Protein AF-A0A3L6T9F2-F1 (afdb_monomer)

Sequence (204 aa):
MATALLMLLLSPALLMLLVPSEAPDAYEQETCQMFVEWKAKYRKTYKYTGEEECWYALFKDARRRVARDNAAGVTSSGLNGLSGHASGEIFVGYGGGPRMEEGSYEEETRRIFVGWKAKYGKTYRDVGEKECRYNLFKANRRVVVELNVAADGETAYGLNQFGDLTNEEVRESCDRRGGEMVGKLSARCQAAVAGDTIHELIRS

pLDDT: mean 71.32, std 17.25, range [39.22, 96.19]

Structure (mmCIF, N/CA/C/O backbone):
data_AF-A0A3L6T9F2-F1
#
_entry.id   AF-A0A3L6T9F2-F1
#
loop_
_atom_site.group_PDB
_atom_site.id
_atom_site.type_symbol
_atom_site.label_atom_id
_atom_site.label_alt_id
_atom_site.label_comp_id
_atom_site.label_asym_id
_atom_site.label_entity_id
_atom_site.label_seq_id
_atom_site.pdbx_PDB_ins_code
_atom_site.Cartn_x
_atom_site.Cartn_y
_atom_site.Cartn_z
_atom_site.occupancy
_atom_site.B_iso_or_equiv
_atom_site.auth_seq_id
_atom_site.auth_comp_id
_atom_site.auth_asym_id
_atom_site.auth_atom_id
_atom_site.pdbx_PDB_model_num
ATOM 1 N N . MET A 1 1 ? 2.941 -38.198 56.734 1.00 39.22 1 MET A N 1
ATOM 2 C CA . MET A 1 1 ? 2.506 -38.449 55.343 1.00 39.22 1 MET A CA 1
ATOM 3 C C . MET A 1 1 ? 1.442 -37.413 55.028 1.00 39.22 1 MET A C 1
ATOM 5 O O . MET A 1 1 ? 0.270 -37.645 55.279 1.00 39.22 1 MET A O 1
ATOM 9 N N . ALA A 1 2 ? 1.875 -36.213 54.651 1.00 40.94 2 ALA A N 1
ATOM 10 C CA . ALA A 1 2 ? 1.010 -35.068 54.410 1.00 40.94 2 ALA A CA 1
ATOM 11 C C . ALA A 1 2 ? 1.263 -34.599 52.984 1.00 40.94 2 ALA A C 1
ATOM 13 O O . ALA A 1 2 ? 2.417 -34.341 52.665 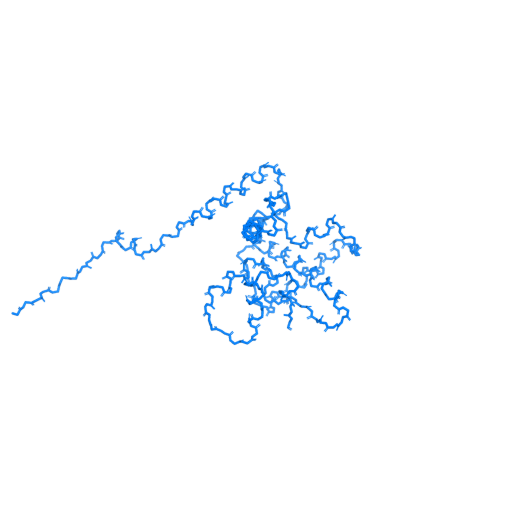1.00 40.94 2 ALA A O 1
ATOM 14 N N . THR A 1 3 ? 0.199 -34.525 52.187 1.00 39.97 3 THR A N 1
ATOM 15 C CA . THR A 1 3 ? -0.075 -33.487 51.178 1.00 39.97 3 THR A CA 1
ATOM 16 C C . THR A 1 3 ? -1.352 -33.885 50.441 1.00 39.97 3 THR A C 1
ATOM 18 O O . THR A 1 3 ? -1.343 -34.590 49.437 1.00 39.97 3 THR A O 1
ATOM 21 N N . ALA A 1 4 ? -2.488 -33.455 50.991 1.00 45.34 4 ALA A N 1
ATOM 22 C CA . ALA A 1 4 ? -3.744 -33.444 50.259 1.00 45.34 4 ALA A CA 1
ATOM 23 C C . ALA A 1 4 ? -3.628 -32.413 49.127 1.00 45.34 4 ALA A C 1
ATOM 25 O O . ALA A 1 4 ? -3.266 -31.259 49.358 1.00 45.34 4 ALA A O 1
ATOM 26 N N . LEU A 1 5 ? -3.894 -32.873 47.907 1.00 50.22 5 LEU A N 1
ATOM 27 C CA . LEU A 1 5 ? -3.925 -32.098 46.672 1.00 50.22 5 LEU A CA 1
ATOM 28 C C . LEU A 1 5 ? -4.948 -30.960 46.778 1.00 50.22 5 LEU A C 1
ATOM 30 O O . LEU A 1 5 ? -6.153 -31.182 46.685 1.00 50.22 5 LEU A O 1
ATOM 34 N N . LEU A 1 6 ? -4.460 -29.733 46.942 1.00 43.94 6 LEU A N 1
ATOM 35 C CA . LEU A 1 6 ? -5.245 -28.516 46.767 1.00 43.94 6 LEU A CA 1
ATOM 36 C C . LEU A 1 6 ? -5.205 -28.150 45.277 1.00 43.94 6 LEU A C 1
ATOM 38 O O . LEU A 1 6 ? -4.288 -27.480 44.808 1.00 43.94 6 LEU A O 1
ATOM 42 N N . MET A 1 7 ? -6.180 -28.644 44.513 1.00 48.97 7 MET A N 1
ATOM 43 C CA . MET A 1 7 ? -6.403 -28.209 43.133 1.00 48.97 7 MET A CA 1
ATOM 44 C C . MET A 1 7 ? -6.971 -26.786 43.175 1.00 48.97 7 MET A C 1
ATOM 46 O O . MET A 1 7 ? -8.160 -26.584 43.418 1.00 48.97 7 MET A O 1
ATOM 50 N N . LEU A 1 8 ? -6.098 -25.794 42.996 1.00 53.22 8 LEU A N 1
ATOM 51 C CA . LEU A 1 8 ? -6.463 -24.386 42.868 1.00 53.22 8 LEU A CA 1
ATOM 52 C C . LEU A 1 8 ? -7.319 -24.199 41.606 1.00 53.22 8 LEU A C 1
ATOM 54 O O . LEU A 1 8 ? -6.802 -24.132 40.493 1.00 53.22 8 LEU A O 1
ATOM 58 N N . LEU A 1 9 ? -8.637 -24.108 41.780 1.00 57.50 9 LEU A N 1
ATOM 59 C CA . LEU A 1 9 ? -9.540 -23.604 40.752 1.00 57.50 9 LEU A CA 1
ATOM 60 C C . LEU A 1 9 ? -9.300 -22.095 40.630 1.00 57.50 9 LEU A C 1
ATOM 62 O O . LEU A 1 9 ? -9.853 -21.303 41.393 1.00 57.50 9 LEU A O 1
ATOM 66 N N . LEU A 1 10 ? -8.430 -21.693 39.700 1.00 58.09 10 LEU A N 1
ATOM 67 C CA . LEU A 1 10 ? -8.321 -20.294 39.287 1.00 58.09 10 LEU A CA 1
ATOM 68 C C . LEU A 1 10 ? -9.716 -19.846 38.833 1.00 58.09 10 LEU A C 1
ATOM 70 O O . LEU A 1 10 ? -10.326 -20.485 37.975 1.00 58.09 10 LEU A O 1
ATOM 74 N N . SER A 1 11 ? -10.258 -18.799 39.461 1.00 66.31 11 SER A N 1
ATOM 75 C CA . SER A 1 11 ? -11.612 -18.338 39.144 1.00 66.31 11 SER A CA 1
ATOM 76 C C . SER A 1 11 ? -11.711 -17.950 37.660 1.00 66.31 11 SER A C 1
ATOM 78 O O . SER A 1 11 ? -10.698 -17.564 37.070 1.00 66.31 11 SER A O 1
ATOM 80 N N . PRO A 1 12 ? -12.908 -17.975 37.045 1.00 59.03 12 PRO A N 1
ATOM 81 C CA . PRO A 1 12 ? -13.089 -17.495 35.677 1.00 59.03 12 PRO A CA 1
ATOM 82 C C . PRO A 1 12 ? -12.542 -16.075 35.487 1.00 59.03 12 PRO A C 1
ATOM 84 O O . PRO A 1 12 ? -11.985 -15.774 34.442 1.00 59.03 12 PRO A O 1
ATOM 87 N N . ALA A 1 13 ? -12.600 -15.227 36.521 1.00 56.94 13 ALA A N 1
ATOM 88 C CA . ALA A 1 13 ? -12.012 -13.890 36.494 1.00 56.94 13 ALA A CA 1
ATOM 89 C C . ALA A 1 13 ? -10.470 -13.906 36.476 1.00 56.94 13 ALA A C 1
ATOM 91 O O . ALA A 1 13 ? -9.872 -13.077 35.801 1.00 56.94 13 ALA A O 1
ATOM 92 N N . LEU A 1 14 ? -9.816 -14.863 37.149 1.00 57.81 14 LEU A N 1
ATOM 93 C CA . LEU A 1 14 ? -8.365 -15.069 37.029 1.00 57.81 14 LEU A CA 1
ATOM 94 C C . LEU A 1 14 ? -7.969 -15.673 35.674 1.00 57.81 14 LEU A C 1
ATOM 96 O O . LEU A 1 14 ? -6.910 -15.343 35.153 1.00 57.81 14 LEU A O 1
ATOM 100 N N . LEU A 1 15 ? -8.827 -16.500 35.075 1.00 57.81 15 LEU A N 1
ATOM 101 C CA . LEU A 1 15 ? -8.670 -16.987 33.700 1.00 57.81 15 LEU A CA 1
ATOM 102 C C . LEU A 1 15 ? -8.789 -15.849 32.674 1.00 57.81 15 LEU A C 1
ATOM 104 O O . LEU A 1 15 ? -8.016 -15.813 31.723 1.00 57.81 15 LEU A O 1
ATOM 108 N N . MET A 1 16 ? -9.671 -14.873 32.910 1.00 56.16 16 MET A N 1
ATOM 109 C CA . MET A 1 16 ? -9.767 -13.651 32.096 1.00 56.16 16 MET A CA 1
ATOM 110 C C . MET A 1 16 ? -8.553 -12.720 32.261 1.00 56.16 16 MET A C 1
ATOM 112 O O . MET A 1 16 ? -8.286 -11.927 31.369 1.00 56.16 16 MET A O 1
ATOM 116 N N . LEU A 1 17 ? -7.798 -12.832 33.363 1.00 54.97 17 LEU A N 1
ATOM 117 C CA . LEU A 1 17 ? -6.516 -12.133 33.560 1.00 54.97 17 LEU A CA 1
ATOM 118 C C . LEU A 1 17 ? -5.320 -12.872 32.926 1.00 54.97 17 LEU A C 1
ATOM 120 O O . LEU A 1 17 ? -4.262 -12.276 32.748 1.00 54.97 17 LEU A O 1
ATOM 124 N N . LEU A 1 18 ? -5.476 -14.160 32.598 1.00 55.25 18 LEU A N 1
ATOM 125 C CA . LEU A 1 18 ? -4.489 -14.979 31.878 1.00 55.25 18 LEU A CA 1
ATOM 126 C C . LEU A 1 18 ? -4.616 -14.859 30.354 1.00 55.25 18 LEU A C 1
ATOM 128 O O . LEU A 1 18 ? -3.713 -15.278 29.632 1.00 55.25 18 LEU A O 1
ATOM 132 N N . VAL A 1 19 ? -5.716 -14.286 29.864 1.00 47.97 19 VAL A N 1
ATOM 133 C CA . VAL A 1 19 ? -5.857 -13.875 28.468 1.00 47.97 19 VAL A CA 1
ATOM 134 C C . VAL A 1 19 ? -5.250 -12.476 28.352 1.00 47.97 19 VAL A C 1
ATOM 136 O O . VAL A 1 19 ? -5.747 -11.561 29.009 1.00 47.97 19 VAL A O 1
ATOM 139 N N . PRO A 1 20 ? -4.186 -12.267 27.552 1.00 47.91 20 PRO A N 1
ATOM 140 C CA . PRO A 1 20 ? -3.740 -10.924 27.218 1.00 47.91 20 PRO A CA 1
ATOM 141 C C . PRO A 1 20 ? -4.931 -10.162 26.642 1.00 47.91 20 PRO A C 1
ATOM 143 O O . PRO A 1 20 ? -5.467 -10.527 25.599 1.00 47.91 20 PRO A O 1
ATOM 146 N N . SER A 1 21 ? -5.393 -9.146 27.368 1.00 45.25 21 SER A N 1
ATOM 147 C CA . SER A 1 21 ? -6.439 -8.256 26.890 1.00 45.25 21 SER A CA 1
ATOM 148 C C . SER A 1 21 ? -5.939 -7.605 25.604 1.00 45.25 21 SER A C 1
ATOM 150 O O . SER A 1 21 ? -5.060 -6.749 25.663 1.00 45.25 21 SER A O 1
ATOM 152 N N . GLU A 1 22 ? -6.526 -7.960 24.461 1.00 51.81 22 GLU A N 1
ATOM 153 C CA . GLU A 1 22 ? -6.458 -7.178 23.219 1.00 51.81 22 GLU A CA 1
ATOM 154 C C . GLU A 1 22 ? -7.242 -5.861 23.391 1.00 51.81 22 GLU A C 1
ATOM 156 O O . GLU A 1 22 ? -8.156 -5.535 22.638 1.00 51.81 22 GLU A O 1
ATOM 161 N N . ALA A 1 23 ? -6.921 -5.087 24.430 1.00 49.59 23 ALA A N 1
ATOM 162 C CA . ALA A 1 23 ? -7.188 -3.663 24.374 1.00 49.59 23 ALA A CA 1
ATOM 163 C C . ALA A 1 23 ? -6.282 -3.121 23.257 1.00 49.59 23 ALA A C 1
ATOM 165 O O . ALA A 1 23 ? -5.114 -3.526 23.221 1.00 49.59 23 ALA A O 1
ATOM 166 N N . PRO A 1 24 ? -6.776 -2.261 22.344 1.00 54.59 24 PRO A N 1
ATOM 167 C CA . PRO A 1 24 ? -5.889 -1.585 21.411 1.00 54.59 24 PRO A CA 1
ATOM 168 C C . PRO A 1 24 ? -4.765 -0.976 22.241 1.00 54.59 24 PRO A C 1
ATOM 170 O O . PRO A 1 24 ? -5.036 -0.287 23.230 1.00 54.59 24 PRO A O 1
ATOM 173 N N . ASP A 1 25 ? -3.519 -1.313 21.908 1.00 73.94 25 ASP A N 1
ATOM 174 C CA . ASP A 1 25 ? -2.384 -0.724 22.600 1.00 73.94 25 ASP A CA 1
ATOM 175 C C . ASP A 1 25 ? -2.528 0.808 22.544 1.00 73.94 25 ASP A C 1
ATOM 177 O O . ASP A 1 25 ? -3.175 1.365 21.651 1.00 73.94 25 ASP A O 1
ATOM 181 N N . ALA A 1 26 ? -2.007 1.520 23.545 1.00 81.88 26 ALA A N 1
ATOM 182 C CA . ALA A 1 26 ? -2.178 2.975 23.630 1.00 81.88 26 ALA A CA 1
ATOM 183 C C . ALA A 1 26 ? -1.798 3.685 22.310 1.00 81.88 26 ALA A C 1
ATOM 185 O O . ALA A 1 26 ? -2.387 4.702 21.945 1.00 81.88 26 ALA A O 1
ATOM 186 N N . TYR A 1 27 ? -0.878 3.088 21.547 1.00 79.62 27 TYR A N 1
ATOM 187 C CA . TYR A 1 27 ? -0.497 3.518 20.212 1.00 79.62 27 TYR A CA 1
ATOM 188 C C . TYR A 1 27 ? -1.653 3.471 19.198 1.00 79.62 27 TYR A C 1
ATOM 190 O O . TYR A 1 27 ? -1.873 4.456 18.488 1.00 79.62 27 TYR A O 1
ATOM 198 N N . GLU A 1 28 ? -2.401 2.373 19.101 1.00 83.56 28 GLU A N 1
ATOM 199 C CA . GLU A 1 28 ? -3.553 2.256 18.202 1.00 83.56 28 GLU A CA 1
ATOM 200 C C . GLU A 1 28 ? -4.656 3.252 18.589 1.00 83.56 28 GLU A C 1
ATOM 202 O O . GLU A 1 28 ? -5.211 3.922 17.716 1.00 83.56 28 GLU A O 1
ATOM 207 N N . GLN A 1 29 ? -4.915 3.440 19.889 1.00 84.62 29 GLN A N 1
ATOM 208 C CA . GLN A 1 29 ? -5.888 4.432 20.362 1.00 84.62 29 GLN A CA 1
ATOM 209 C C . GLN A 1 29 ? -5.489 5.863 19.970 1.00 84.62 29 GLN A C 1
ATOM 211 O O . GLN A 1 29 ? -6.299 6.605 19.407 1.00 84.62 29 GLN A O 1
ATOM 216 N N . GLU A 1 30 ? -4.233 6.244 20.208 1.00 87.69 30 GLU A N 1
ATOM 217 C CA . GLU A 1 30 ? -3.704 7.532 19.759 1.00 87.69 30 GLU A CA 1
ATOM 218 C C . GLU A 1 30 ? -3.773 7.669 18.233 1.00 87.69 30 GLU A C 1
ATOM 220 O O . GLU A 1 30 ? -4.082 8.740 17.713 1.00 87.69 30 GLU A O 1
ATOM 225 N N . THR A 1 31 ? -3.496 6.592 17.491 1.00 88.00 31 THR A N 1
ATOM 226 C CA . THR A 1 31 ? -3.470 6.623 16.021 1.00 88.00 31 THR A CA 1
ATOM 227 C C . THR A 1 31 ? -4.860 6.861 15.454 1.00 88.00 31 THR A C 1
ATOM 229 O O . THR A 1 31 ? -5.014 7.694 14.559 1.00 88.00 31 THR A O 1
ATOM 232 N N . CYS A 1 32 ? -5.875 6.206 16.020 1.00 88.94 32 CYS A N 1
ATOM 233 C CA . CYS A 1 32 ? -7.279 6.464 15.719 1.00 88.94 32 CYS A CA 1
ATOM 234 C C . CYS A 1 32 ? -7.646 7.933 15.958 1.00 88.94 32 CYS A C 1
ATOM 236 O O . CYS A 1 32 ? -8.241 8.565 15.083 1.00 88.94 32 CYS A O 1
ATOM 238 N N . GLN A 1 33 ? -7.263 8.501 17.108 1.00 90.00 33 GLN A N 1
ATOM 239 C CA . GLN A 1 33 ? -7.554 9.902 17.418 1.00 90.00 33 GLN A CA 1
ATOM 240 C C . GLN A 1 33 ? -6.890 10.850 16.410 1.00 90.00 33 GLN A C 1
ATOM 242 O O . GLN A 1 33 ? -7.563 11.693 15.811 1.00 90.00 33 GLN A O 1
ATOM 247 N N . MET A 1 34 ? -5.593 10.669 16.155 1.00 90.38 34 MET A N 1
ATOM 248 C CA . MET A 1 34 ? -4.856 11.475 15.180 1.00 90.38 34 MET A CA 1
ATOM 249 C C . MET A 1 34 ? -5.452 11.356 13.773 1.00 90.38 34 MET A C 1
ATOM 251 O O . MET A 1 34 ? -5.500 12.344 13.041 1.00 90.38 34 MET A O 1
ATOM 255 N N . PHE A 1 35 ? -5.927 10.170 13.382 1.00 89.44 35 PHE A N 1
ATOM 256 C CA . PHE A 1 35 ? -6.565 9.956 12.086 1.00 89.44 35 PHE A CA 1
ATOM 257 C C . PHE A 1 35 ? -7.889 10.717 11.964 1.00 89.44 35 PHE A C 1
ATOM 259 O O . PHE A 1 35 ? -8.149 11.339 10.933 1.00 89.44 35 PHE A O 1
ATOM 266 N N . VAL A 1 36 ? -8.713 10.724 13.016 1.00 89.12 36 VAL A N 1
ATOM 267 C CA . VAL A 1 36 ? -9.964 11.500 13.056 1.00 89.12 36 VAL A CA 1
ATOM 268 C C . VAL A 1 36 ? -9.680 12.996 12.911 1.00 89.12 36 VAL A C 1
ATOM 270 O O . VAL A 1 36 ? -10.276 13.654 12.054 1.00 89.12 36 VAL A O 1
ATOM 273 N N . GLU A 1 37 ? -8.730 13.523 13.685 1.00 88.94 37 GLU A N 1
ATOM 274 C CA . GLU A 1 37 ? -8.317 14.929 13.612 1.00 88.94 37 GLU A CA 1
ATOM 275 C C . GLU A 1 37 ? -7.750 15.285 12.231 1.00 88.94 37 GLU A C 1
ATOM 277 O O . GLU A 1 37 ? -8.095 16.317 11.649 1.00 88.94 37 GLU A O 1
ATOM 282 N N . TRP A 1 38 ? -6.925 14.406 11.660 1.00 90.06 38 TRP A N 1
ATOM 283 C CA . TRP A 1 38 ? -6.362 14.571 10.324 1.00 90.06 38 TRP A CA 1
ATOM 284 C C . TRP A 1 38 ? -7.450 14.617 9.244 1.00 90.06 38 TRP A C 1
ATOM 286 O O . TRP A 1 38 ? -7.454 15.531 8.414 1.00 90.06 38 TRP A O 1
ATOM 296 N N . LYS A 1 39 ? -8.417 13.691 9.272 1.00 89.25 39 LYS A N 1
ATOM 297 C CA . LYS A 1 39 ? -9.545 13.688 8.327 1.00 89.25 39 LYS A CA 1
ATOM 298 C C . LYS A 1 39 ? -10.355 14.977 8.421 1.00 89.25 39 LYS A C 1
ATOM 300 O O . LYS A 1 39 ? -10.689 15.554 7.385 1.00 89.25 39 LYS A O 1
ATOM 305 N N . ALA A 1 40 ? -10.626 15.446 9.642 1.00 87.19 40 ALA A N 1
ATOM 306 C CA . ALA A 1 40 ? -11.342 16.695 9.884 1.00 87.19 40 ALA A CA 1
ATOM 307 C C . ALA A 1 40 ? -10.566 17.905 9.338 1.00 87.19 40 ALA A C 1
ATOM 309 O O . ALA A 1 40 ? -11.129 18.734 8.619 1.00 87.19 40 ALA A O 1
ATOM 310 N N . LYS A 1 41 ? -9.255 17.968 9.602 1.00 87.62 41 LYS A N 1
ATOM 311 C CA . LYS A 1 41 ? -8.365 19.039 9.134 1.00 87.62 41 LYS A CA 1
ATOM 312 C C . LYS A 1 41 ? -8.324 19.146 7.609 1.00 87.62 41 LYS A C 1
ATOM 314 O O . LYS A 1 41 ? -8.352 20.254 7.079 1.00 87.62 41 LYS A O 1
ATOM 319 N N . TYR A 1 42 ? -8.265 18.015 6.906 1.00 81.81 42 TYR A N 1
ATOM 320 C CA . TYR A 1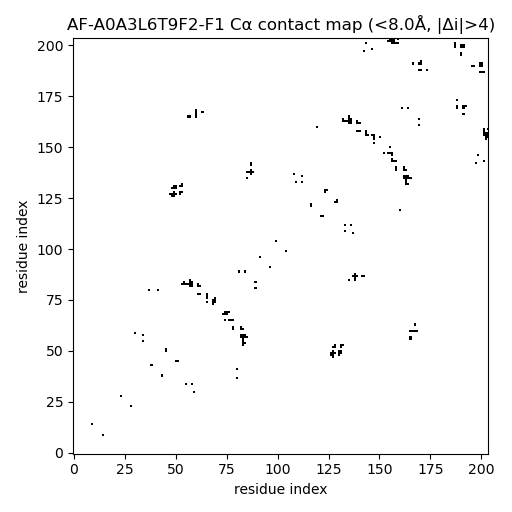 42 ? -8.126 17.985 5.445 1.00 81.81 42 TYR A CA 1
ATOM 321 C C . TYR A 1 42 ? -9.439 17.745 4.687 1.00 81.81 42 TYR A C 1
ATOM 323 O O . TYR A 1 42 ? -9.401 17.608 3.465 1.00 81.81 42 TYR A O 1
ATOM 331 N N . ARG A 1 43 ? -10.589 17.718 5.382 1.00 82.69 43 ARG A N 1
ATOM 332 C CA . ARG A 1 43 ? -11.940 17.557 4.803 1.00 82.69 43 ARG A CA 1
ATOM 333 C C . ARG A 1 43 ? -12.028 16.410 3.794 1.00 82.69 43 ARG A C 1
ATOM 335 O O . ARG A 1 43 ? -12.531 16.572 2.683 1.00 82.69 43 ARG A O 1
ATOM 342 N N . LYS A 1 44 ? -11.471 15.261 4.161 1.00 78.12 44 LYS A N 1
ATOM 343 C CA . LYS A 1 44 ? -11.385 14.110 3.263 1.00 78.12 44 LYS A CA 1
ATOM 344 C C . LYS A 1 44 ? -12.779 13.528 2.982 1.00 78.12 44 LYS A C 1
ATOM 346 O O . LYS A 1 44 ? -13.603 13.445 3.888 1.00 78.12 44 LYS A O 1
ATOM 351 N N . THR A 1 45 ? -13.034 13.122 1.738 1.00 76.62 45 THR A N 1
ATOM 352 C CA . THR A 1 45 ? -14.314 12.549 1.289 1.00 76.62 45 THR A CA 1
ATOM 353 C C . THR A 1 45 ? -14.107 11.191 0.633 1.00 76.62 45 THR A C 1
ATOM 355 O O . THR A 1 45 ? -13.234 11.042 -0.221 1.00 76.62 45 THR A O 1
ATOM 358 N N . TYR A 1 46 ? -14.917 10.207 1.019 1.00 74.62 46 TYR A N 1
ATOM 359 C CA . TYR A 1 46 ? -14.814 8.851 0.488 1.00 74.62 46 TYR A CA 1
ATOM 360 C C . TYR A 1 46 ? -15.509 8.726 -0.877 1.00 74.62 46 TYR A C 1
ATOM 362 O O . TYR A 1 46 ? -16.594 9.266 -1.094 1.00 74.62 46 TYR A O 1
ATOM 370 N N . LYS A 1 47 ? -14.880 7.991 -1.785 1.00 77.25 47 LYS A N 1
ATOM 371 C CA . LYS A 1 47 ? -15.292 7.646 -3.144 1.00 77.25 47 LYS A CA 1
ATOM 372 C C . LYS A 1 47 ? -15.801 6.210 -3.245 1.00 77.25 47 LYS A C 1
ATOM 374 O O . LYS A 1 47 ? -16.620 5.934 -4.116 1.00 77.25 47 LYS A O 1
ATOM 379 N N . TYR A 1 48 ? -15.324 5.300 -2.393 1.00 75.38 48 TYR A N 1
ATOM 380 C CA . TYR A 1 48 ? -15.713 3.887 -2.428 1.00 75.38 48 TYR A CA 1
ATOM 381 C C . TYR A 1 48 ? -15.737 3.238 -1.035 1.00 75.38 48 TYR A C 1
ATOM 383 O O . TYR A 1 48 ? -15.158 3.735 -0.068 1.00 75.38 48 TYR A O 1
ATOM 391 N N . THR A 1 49 ? -16.438 2.108 -0.927 1.00 74.56 49 THR A N 1
ATOM 392 C CA . THR A 1 49 ? -16.536 1.313 0.306 1.00 74.56 49 THR A CA 1
ATOM 393 C C . THR A 1 49 ? -15.163 0.775 0.707 1.00 74.56 49 THR A C 1
ATOM 395 O O . THR A 1 49 ? -14.488 0.184 -0.123 1.00 74.56 49 THR A O 1
ATOM 398 N N . GLY A 1 50 ? -14.753 0.949 1.966 1.00 72.06 50 GLY A N 1
ATOM 399 C CA . GLY A 1 50 ? -13.444 0.494 2.465 1.00 72.06 50 GLY A CA 1
ATOM 400 C C . GLY A 1 50 ? -12.277 1.455 2.219 1.00 72.06 50 GLY A C 1
ATOM 401 O O . GLY A 1 50 ? -11.168 1.192 2.676 1.00 72.06 50 GLY A O 1
ATOM 402 N N . GLU A 1 51 ? -12.503 2.599 1.564 1.00 79.88 51 GLU A N 1
ATOM 403 C CA . GLU A 1 51 ? -11.455 3.614 1.383 1.00 79.88 51 GLU A CA 1
ATOM 404 C C . GLU A 1 51 ? -10.943 4.168 2.715 1.00 79.88 51 GLU A C 1
ATOM 406 O O . GLU A 1 51 ? -9.753 4.430 2.862 1.00 79.88 51 GLU A O 1
ATOM 411 N N . GLU A 1 52 ? -11.824 4.293 3.709 1.00 84.25 52 GLU A N 1
ATOM 412 C CA . GLU A 1 52 ? -11.437 4.717 5.052 1.00 84.25 52 GLU A CA 1
ATOM 413 C C . GLU A 1 52 ? -10.442 3.751 5.699 1.00 84.25 52 GLU A C 1
ATOM 415 O O . GLU A 1 52 ? -9.428 4.198 6.232 1.00 84.25 52 GLU A O 1
ATOM 420 N N . GLU A 1 53 ? -10.699 2.442 5.613 1.00 82.31 53 GLU A N 1
ATOM 421 C CA . GLU A 1 53 ? -9.774 1.420 6.116 1.00 82.31 53 GLU A CA 1
ATOM 422 C C . GLU A 1 53 ? -8.419 1.526 5.400 1.00 82.31 53 GLU A C 1
ATOM 424 O O . GLU A 1 53 ? -7.365 1.403 6.027 1.00 82.31 53 GLU A O 1
ATOM 429 N N . CYS A 1 54 ? -8.437 1.847 4.103 1.00 82.81 54 CYS A N 1
ATOM 430 C CA . CYS A 1 54 ? -7.223 2.024 3.317 1.00 82.81 54 CYS A CA 1
ATOM 431 C C . CYS A 1 54 ? -6.411 3.253 3.705 1.00 82.81 54 CYS A C 1
ATOM 433 O O . CYS A 1 54 ? -5.196 3.178 3.901 1.00 82.81 54 CYS A O 1
ATOM 435 N N . TRP A 1 55 ? -7.079 4.396 3.845 1.00 85.19 55 TRP A N 1
ATOM 436 C CA . TRP A 1 55 ? -6.441 5.611 4.325 1.00 85.19 55 TRP A CA 1
ATOM 437 C C . TRP A 1 55 ? -5.919 5.441 5.731 1.00 85.19 55 TRP A C 1
ATOM 439 O O . TRP A 1 55 ? -4.862 5.979 6.031 1.00 85.19 55 TRP A O 1
ATOM 449 N N . TYR A 1 56 ? -6.626 4.693 6.575 1.00 87.38 56 TYR A N 1
ATOM 450 C CA . TYR A 1 56 ? -6.146 4.402 7.907 1.00 87.38 56 TYR A CA 1
ATOM 451 C C . TYR A 1 56 ? -4.849 3.591 7.850 1.00 87.38 56 TYR A C 1
ATOM 453 O O . TYR A 1 56 ? -3.857 4.015 8.434 1.00 87.38 56 TYR A O 1
ATOM 461 N N . ALA A 1 57 ? -4.791 2.505 7.070 1.00 84.25 57 ALA A N 1
ATOM 462 C CA . ALA A 1 57 ? -3.566 1.720 6.888 1.00 84.25 57 ALA A CA 1
ATOM 463 C C . ALA A 1 57 ? -2.384 2.564 6.363 1.00 84.25 57 ALA A C 1
ATOM 465 O O . ALA A 1 57 ? -1.274 2.485 6.894 1.00 84.25 57 ALA A O 1
ATOM 466 N N . LEU A 1 58 ? -2.628 3.424 5.371 1.00 85.44 58 LEU A N 1
ATOM 467 C CA . LEU A 1 58 ? -1.626 4.348 4.826 1.00 85.44 58 LEU A CA 1
ATOM 468 C C . LEU A 1 58 ? -1.205 5.425 5.835 1.00 85.44 58 LEU A C 1
ATOM 470 O O . LEU A 1 58 ? -0.022 5.738 5.952 1.00 85.44 58 LEU A O 1
ATOM 474 N N . PHE A 1 59 ? -2.150 5.943 6.615 1.00 87.12 59 PHE A N 1
ATOM 475 C CA . PHE A 1 59 ? -1.894 6.905 7.680 1.00 87.12 59 PHE A CA 1
ATOM 476 C C . PHE A 1 59 ? -1.034 6.298 8.789 1.00 87.12 59 PHE A C 1
ATOM 478 O O . PHE A 1 59 ? -0.107 6.952 9.271 1.00 87.12 59 PHE A O 1
ATOM 485 N N . LYS A 1 60 ? -1.286 5.035 9.154 1.00 86.69 60 LYS A N 1
ATOM 486 C CA . LYS A 1 60 ? -0.441 4.284 10.091 1.00 86.69 60 LYS A CA 1
ATOM 487 C C . LYS A 1 60 ? 0.979 4.109 9.548 1.00 86.69 60 LYS A C 1
ATOM 489 O O . LYS A 1 60 ? 1.929 4.392 10.278 1.00 86.69 60 LYS A O 1
ATOM 494 N N . ASP A 1 61 ? 1.131 3.732 8.273 1.00 84.75 61 ASP A N 1
ATOM 49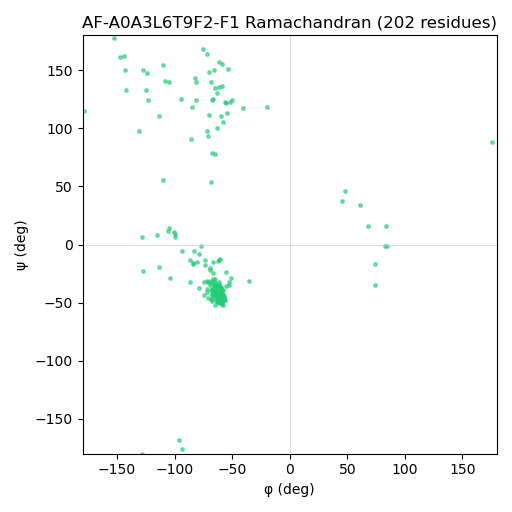5 C CA . ASP A 1 61 ? 2.444 3.648 7.602 1.00 84.75 61 ASP A CA 1
ATOM 496 C C . ASP A 1 61 ? 3.181 4.995 7.657 1.00 84.75 61 ASP A C 1
ATOM 498 O O . ASP A 1 61 ? 4.332 5.069 8.090 1.00 84.75 61 ASP A O 1
ATOM 502 N N . ALA A 1 62 ? 2.487 6.087 7.319 1.00 85.06 62 ALA A N 1
ATOM 503 C CA . ALA A 1 62 ? 3.041 7.434 7.355 1.00 85.06 62 ALA A CA 1
ATOM 504 C C . ALA A 1 62 ? 3.448 7.867 8.774 1.00 85.06 62 ALA A C 1
ATOM 506 O O . ALA A 1 62 ? 4.529 8.431 8.947 1.00 85.06 62 ALA A O 1
ATOM 507 N N . ARG A 1 63 ? 2.630 7.583 9.800 1.00 87.50 63 ARG A N 1
ATOM 508 C CA . ARG A 1 63 ? 2.942 7.906 11.205 1.00 87.50 63 ARG A CA 1
ATOM 509 C C . ARG A 1 63 ? 4.218 7.206 11.658 1.00 87.50 63 ARG A C 1
ATOM 511 O O . ARG A 1 63 ? 5.073 7.851 12.264 1.00 87.50 63 ARG A O 1
ATOM 518 N N . ARG A 1 64 ? 4.368 5.914 11.356 1.00 84.50 64 ARG A N 1
ATOM 519 C CA . ARG A 1 64 ? 5.573 5.152 11.720 1.00 84.50 64 ARG A CA 1
ATOM 520 C C . ARG A 1 64 ? 6.801 5.624 10.962 1.00 84.50 64 ARG A C 1
ATOM 522 O O . ARG A 1 64 ? 7.845 5.814 11.580 1.00 84.50 64 ARG A O 1
ATOM 529 N N . ARG A 1 65 ? 6.670 5.876 9.659 1.00 79.44 65 ARG A N 1
ATOM 530 C CA . ARG A 1 65 ? 7.760 6.408 8.834 1.00 79.44 65 ARG A CA 1
ATOM 531 C C . ARG A 1 65 ? 8.268 7.744 9.370 1.00 79.44 65 ARG A C 1
ATOM 533 O O . ARG A 1 65 ? 9.448 7.859 9.662 1.00 79.44 65 ARG A O 1
ATOM 540 N N . VAL A 1 66 ? 7.372 8.705 9.598 1.00 82.69 66 VAL A N 1
ATOM 541 C CA . VAL A 1 66 ? 7.727 10.025 10.145 1.00 82.69 66 VAL A CA 1
ATOM 542 C C . VAL A 1 66 ? 8.373 9.906 11.525 1.00 82.69 66 VAL A C 1
ATOM 544 O O . VAL A 1 66 ? 9.360 10.581 11.796 1.00 82.69 66 VAL A O 1
ATOM 547 N N . ALA A 1 67 ? 7.859 9.035 12.399 1.00 84.56 67 ALA A N 1
ATOM 548 C CA . ALA A 1 67 ? 8.468 8.806 13.708 1.00 84.56 67 ALA A CA 1
ATOM 549 C C . ALA A 1 67 ? 9.911 8.282 13.587 1.00 84.56 67 ALA A C 1
ATOM 551 O O . ALA A 1 67 ? 10.787 8.750 14.314 1.00 84.56 67 ALA A O 1
ATOM 552 N N . ARG A 1 68 ? 10.170 7.363 12.647 1.00 80.06 68 ARG A N 1
ATOM 553 C CA . ARG A 1 68 ? 11.517 6.845 12.366 1.00 80.06 68 ARG A CA 1
ATOM 554 C C . ARG A 1 68 ? 12.428 7.914 11.773 1.00 80.06 68 ARG A C 1
ATOM 556 O O . ARG A 1 68 ? 13.527 8.098 12.282 1.00 80.06 68 ARG A O 1
ATOM 563 N N . ASP A 1 69 ? 11.966 8.642 10.764 1.00 77.81 69 ASP A N 1
ATOM 564 C CA . ASP A 1 69 ? 12.758 9.686 10.108 1.00 77.81 69 ASP A CA 1
ATOM 565 C C . ASP A 1 69 ? 13.118 10.814 11.090 1.00 77.81 69 ASP A C 1
ATOM 567 O O . ASP A 1 69 ? 14.248 11.299 11.084 1.00 77.81 69 ASP A O 1
ATOM 571 N N . ASN A 1 70 ? 12.195 11.183 11.986 1.00 80.12 70 ASN A N 1
ATOM 572 C CA . ASN A 1 70 ? 12.454 12.139 13.065 1.00 80.12 70 ASN A CA 1
ATOM 573 C C . ASN A 1 70 ? 13.469 11.588 14.081 1.00 80.12 70 ASN A C 1
ATOM 575 O O . ASN A 1 70 ? 14.380 12.308 14.484 1.00 80.12 70 ASN A O 1
ATOM 579 N N . ALA A 1 71 ? 13.350 10.316 14.482 1.00 83.44 71 ALA A N 1
ATOM 580 C CA . ALA A 1 71 ? 14.303 9.676 15.393 1.00 83.44 71 ALA A CA 1
ATOM 581 C C . ALA A 1 71 ? 15.710 9.541 14.779 1.00 83.44 71 ALA A C 1
ATOM 583 O O . ALA A 1 71 ? 16.705 9.639 15.493 1.00 83.44 71 ALA A O 1
ATOM 584 N N . ALA A 1 72 ? 15.793 9.354 13.460 1.00 79.56 72 ALA A N 1
ATOM 585 C CA . ALA A 1 72 ? 17.038 9.304 12.701 1.00 79.56 72 ALA A CA 1
ATOM 586 C C . ALA A 1 72 ? 17.588 10.696 12.325 1.00 79.56 72 ALA A C 1
ATOM 588 O O . ALA A 1 72 ? 18.671 10.788 11.752 1.00 79.56 72 ALA A O 1
ATOM 589 N N . GLY A 1 73 ? 16.856 11.779 12.617 1.00 81.19 73 GLY A N 1
ATOM 590 C CA . GLY A 1 73 ? 17.237 13.146 12.246 1.00 81.19 73 GLY A CA 1
ATOM 591 C C . GLY A 1 73 ? 17.194 13.432 10.738 1.00 81.19 73 GLY A C 1
ATOM 592 O O . GLY A 1 73 ? 17.771 14.419 10.290 1.00 81.19 73 GLY A O 1
ATOM 593 N N . VAL A 1 74 ? 16.524 12.582 9.953 1.00 76.00 74 VAL A N 1
ATOM 594 C CA . VAL A 1 74 ? 16.394 12.696 8.488 1.00 76.00 74 VAL A CA 1
ATOM 595 C C . VAL A 1 74 ? 15.412 13.805 8.103 1.00 76.00 74 VAL A C 1
ATOM 597 O O . VAL A 1 74 ? 15.572 14.460 7.075 1.00 76.00 74 VAL A O 1
ATOM 600 N N . THR A 1 75 ? 14.393 14.039 8.929 1.00 69.69 75 THR A N 1
ATOM 601 C CA . THR A 1 75 ? 13.400 15.100 8.732 1.00 69.69 75 THR A CA 1
ATOM 602 C C . THR A 1 75 ? 12.979 15.702 10.069 1.00 69.69 75 THR A C 1
ATOM 604 O O . THR A 1 75 ? 13.197 15.118 11.126 1.00 69.69 75 THR A O 1
ATOM 607 N N . SER A 1 76 ? 12.377 16.887 10.011 1.00 70.56 76 SER A N 1
ATOM 608 C CA . SER A 1 76 ? 11.642 17.515 11.116 1.00 70.56 76 SER A CA 1
ATOM 609 C C . SER A 1 76 ? 10.149 17.674 10.797 1.00 70.56 76 SER A C 1
ATOM 611 O O . SER A 1 76 ? 9.410 18.340 11.524 1.00 70.56 76 SER A O 1
ATOM 613 N N . SER A 1 77 ? 9.695 17.098 9.677 1.00 68.75 77 SER A N 1
ATOM 614 C CA . SER A 1 77 ? 8.334 17.267 9.166 1.00 68.75 77 SER A CA 1
ATOM 615 C C . SER A 1 77 ? 7.336 16.331 9.851 1.00 68.75 77 SER A C 1
ATOM 617 O O . SER A 1 77 ? 7.633 15.175 10.132 1.00 68.75 77 SER A O 1
ATOM 619 N N . GLY A 1 78 ? 6.117 16.826 10.079 1.00 76.94 78 GLY A N 1
ATOM 620 C CA . GLY A 1 78 ? 4.999 16.044 10.614 1.00 76.94 78 GLY A CA 1
ATOM 621 C C . GLY A 1 78 ? 4.086 15.443 9.537 1.00 76.94 78 GLY A C 1
ATOM 622 O O . GLY A 1 78 ? 4.303 15.604 8.336 1.00 76.94 78 GLY A O 1
ATOM 623 N N . LEU A 1 79 ? 3.008 14.786 9.980 1.00 82.56 79 LEU A N 1
ATOM 624 C CA . LEU A 1 79 ? 1.947 14.273 9.105 1.00 82.56 79 LEU A CA 1
ATOM 625 C C . LEU A 1 79 ? 1.295 15.403 8.289 1.00 82.56 79 LEU A C 1
ATOM 627 O O . LEU A 1 79 ? 0.963 16.468 8.817 1.00 82.56 79 LEU A O 1
ATOM 631 N N . ASN A 1 80 ? 1.062 15.160 6.999 1.00 79.81 80 ASN A N 1
ATOM 632 C CA . ASN A 1 80 ? 0.554 16.150 6.048 1.00 79.81 80 ASN A CA 1
ATOM 633 C C . ASN A 1 80 ? -0.675 15.620 5.284 1.00 79.81 80 ASN A C 1
ATOM 635 O O . ASN A 1 80 ? -1.136 14.503 5.512 1.00 79.81 80 ASN A O 1
ATOM 639 N N . GLY A 1 81 ? -1.246 16.417 4.376 1.00 74.38 81 GLY A N 1
ATOM 640 C CA . GLY A 1 81 ? -2.448 16.030 3.620 1.00 74.38 81 GLY A CA 1
ATOM 641 C C . GLY A 1 81 ? -2.274 14.801 2.713 1.00 74.38 81 GLY A C 1
ATOM 642 O O . GLY A 1 81 ? -3.276 14.232 2.267 1.00 74.38 81 GLY A O 1
ATOM 643 N N . LEU A 1 82 ? -1.029 14.379 2.470 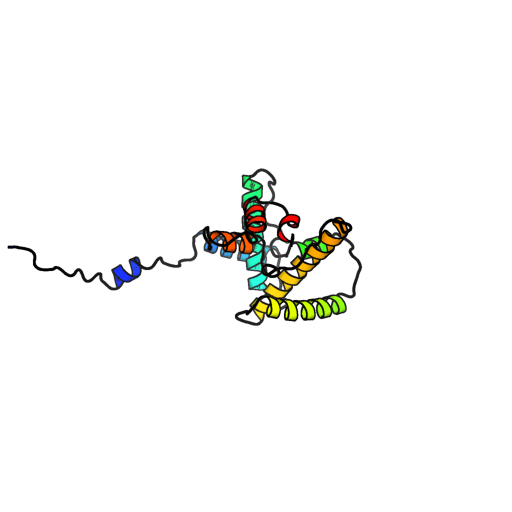1.00 75.44 82 LEU A N 1
ATOM 644 C CA . LEU A 1 82 ? -0.655 13.211 1.674 1.00 75.44 82 LEU A CA 1
ATOM 645 C C . LEU A 1 82 ? -0.462 11.946 2.516 1.00 75.44 82 LEU A C 1
ATOM 647 O O . LEU A 1 82 ? -0.314 10.871 1.951 1.00 75.44 82 LEU A O 1
ATOM 651 N N . SER A 1 83 ? -0.522 12.032 3.849 1.00 79.12 83 SER A N 1
ATOM 652 C CA . SER A 1 83 ? -0.309 10.881 4.738 1.00 79.12 83 SER A CA 1
ATOM 653 C C . SER A 1 83 ? -1.321 9.739 4.560 1.00 79.12 83 SER A C 1
ATOM 655 O O . SER A 1 83 ? -1.070 8.650 5.048 1.00 79.12 83 SER A O 1
ATOM 657 N N . GLY A 1 84 ? -2.437 9.957 3.855 1.00 69.19 84 GLY A N 1
ATOM 658 C CA . GLY A 1 84 ? -3.394 8.906 3.477 1.00 69.19 84 GLY A CA 1
ATOM 659 C C . GLY A 1 84 ? -3.246 8.390 2.041 1.00 69.19 84 GLY A C 1
ATOM 660 O O . GLY A 1 84 ? -4.138 7.693 1.573 1.00 69.19 84 GLY A O 1
ATOM 661 N N . HIS A 1 85 ? -2.184 8.765 1.322 1.00 69.62 85 HIS A N 1
ATOM 662 C CA . HIS A 1 85 ? -1.941 8.354 -0.062 1.00 69.62 85 HIS A CA 1
ATOM 663 C C . HIS A 1 85 ? -0.793 7.349 -0.145 1.00 69.62 85 HIS A C 1
ATOM 665 O O . HIS A 1 85 ? 0.228 7.488 0.531 1.00 69.62 85 HIS A O 1
ATOM 671 N N . ALA A 1 86 ? -0.939 6.347 -1.013 1.00 65.56 86 ALA A N 1
ATOM 672 C CA . ALA A 1 86 ? 0.152 5.429 -1.310 1.00 65.56 86 ALA A CA 1
ATOM 673 C C . ALA A 1 86 ? 1.291 6.181 -2.018 1.00 65.56 86 ALA A C 1
ATOM 675 O O . ALA A 1 86 ? 1.049 7.132 -2.764 1.00 65.56 86 ALA A O 1
ATOM 676 N N . SER A 1 87 ? 2.542 5.748 -1.838 1.00 61.81 87 SER A N 1
ATOM 677 C CA . SER A 1 87 ? 3.705 6.447 -2.415 1.00 61.81 87 SER A CA 1
ATOM 678 C C . SER A 1 87 ? 3.602 6.626 -3.941 1.00 61.81 87 SER A C 1
ATOM 680 O O . SER A 1 87 ? 3.945 7.688 -4.454 1.00 61.81 87 SER A O 1
ATOM 682 N N . GLY A 1 88 ? 3.029 5.647 -4.652 1.00 55.94 88 GLY A N 1
ATOM 683 C CA . GLY A 1 88 ? 2.771 5.732 -6.096 1.00 55.94 88 GLY A CA 1
ATOM 684 C C . GLY A 1 88 ? 1.616 6.662 -6.509 1.00 55.94 88 GLY A C 1
ATOM 685 O O . GLY A 1 88 ? 1.488 6.979 -7.687 1.00 55.94 88 GLY A O 1
ATOM 686 N N . GLU A 1 89 ? 0.765 7.113 -5.584 1.00 59.56 89 GLU A N 1
ATOM 687 C CA . GLU A 1 89 ? -0.242 8.157 -5.848 1.00 59.56 89 GLU A CA 1
ATOM 688 C C . GLU A 1 89 ? 0.332 9.564 -5.658 1.00 59.56 89 GLU A C 1
ATOM 690 O O . GLU A 1 89 ? -0.046 10.488 -6.376 1.00 59.56 89 GLU A O 1
ATOM 695 N N . ILE A 1 90 ? 1.282 9.718 -4.732 1.00 54.88 90 ILE A N 1
ATOM 696 C CA . ILE A 1 90 ? 1.982 10.984 -4.476 1.00 54.88 90 ILE A CA 1
ATOM 697 C C . ILE A 1 90 ? 2.859 11.368 -5.678 1.00 54.88 90 ILE A C 1
ATOM 699 O O . ILE A 1 90 ? 2.877 12.530 -6.081 1.00 54.88 90 ILE A O 1
ATOM 703 N N . PHE A 1 91 ? 3.535 10.389 -6.287 1.00 47.69 91 PHE A N 1
ATOM 704 C CA . PHE A 1 91 ? 4.417 10.606 -7.439 1.00 47.69 91 PHE A CA 1
ATOM 705 C C . PHE A 1 91 ? 3.664 11.091 -8.696 1.00 47.69 91 PHE A C 1
ATOM 707 O O . PHE A 1 91 ? 4.134 11.986 -9.398 1.00 47.69 91 PHE A O 1
ATOM 714 N N . VAL A 1 92 ? 2.438 10.605 -8.924 1.00 50.97 92 VAL A N 1
ATOM 715 C CA . VAL A 1 92 ? 1.590 11.006 -10.069 1.00 50.97 92 VAL A CA 1
ATOM 716 C C . VAL A 1 92 ? 1.137 12.470 -9.996 1.00 50.97 92 VAL A C 1
ATOM 718 O O . VAL A 1 92 ? 0.881 13.084 -11.028 1.00 50.97 92 VAL A O 1
ATOM 721 N N . GLY A 1 93 ? 1.083 13.069 -8.801 1.00 45.66 93 GLY A N 1
ATOM 722 C CA . GLY A 1 93 ? 0.758 14.490 -8.646 1.00 45.66 93 GLY A CA 1
ATOM 723 C C . GLY A 1 93 ? 1.839 15.449 -9.165 1.00 45.66 93 GLY A C 1
ATOM 724 O O . GLY A 1 93 ? 1.525 16.605 -9.442 1.00 45.66 93 GLY A O 1
ATOM 725 N N . TYR A 1 94 ? 3.086 14.983 -9.316 1.00 41.62 94 TYR A N 1
ATOM 726 C CA . TYR A 1 94 ? 4.241 15.833 -9.633 1.00 41.62 94 TYR A CA 1
ATOM 727 C C . TYR A 1 94 ? 5.065 15.377 -10.851 1.00 41.62 94 TYR A C 1
ATOM 729 O O . TYR A 1 94 ? 5.737 16.210 -11.457 1.00 41.62 94 TYR A O 1
ATOM 737 N N . GLY A 1 95 ? 5.021 14.099 -11.243 1.00 40.12 95 GLY A N 1
ATOM 738 C CA . GLY A 1 95 ? 5.830 13.550 -12.336 1.00 40.12 95 GLY A CA 1
ATOM 739 C C . GLY A 1 95 ? 4.9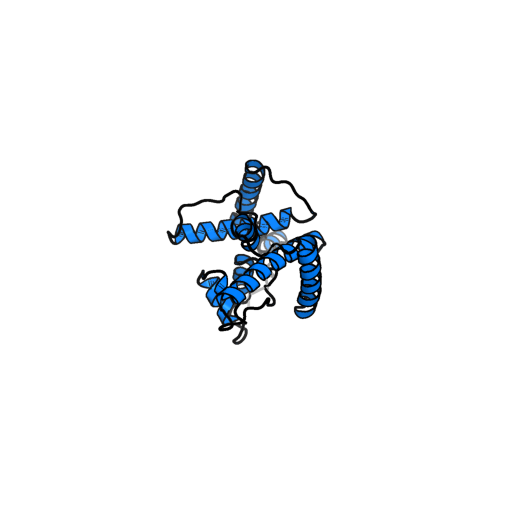87 13.119 -13.531 1.00 40.12 95 GLY A C 1
ATOM 740 O O . GLY A 1 95 ? 4.262 12.130 -13.457 1.00 40.12 95 GLY A O 1
ATOM 741 N N . GLY A 1 96 ? 5.093 13.849 -14.644 1.00 41.62 96 GLY A N 1
ATOM 742 C CA . GLY A 1 96 ? 4.445 13.537 -15.920 1.00 41.62 96 GLY A CA 1
ATOM 743 C C . GLY A 1 96 ? 4.946 12.234 -16.552 1.00 41.62 96 GLY A C 1
ATOM 744 O O . GLY A 1 96 ? 5.734 12.265 -17.491 1.00 41.62 96 GLY A O 1
ATOM 745 N N . GLY A 1 97 ? 4.473 11.093 -16.053 1.00 44.03 97 GLY A N 1
ATOM 746 C CA . GLY A 1 97 ? 4.536 9.817 -16.764 1.00 44.03 97 GLY A CA 1
ATOM 747 C C . GLY A 1 97 ? 3.557 9.787 -17.950 1.00 44.03 97 GLY A C 1
ATOM 748 O O . GLY A 1 97 ? 2.651 10.627 -18.018 1.00 44.03 97 GLY A O 1
ATOM 749 N N . PRO A 1 98 ? 3.707 8.842 -18.901 1.00 46.00 98 PRO A N 1
ATOM 750 C CA . PRO A 1 98 ? 2.853 8.771 -20.081 1.00 46.00 98 PRO A CA 1
ATOM 751 C C . PRO A 1 98 ? 1.389 8.676 -19.650 1.00 46.00 98 PRO A C 1
ATOM 753 O O . PRO A 1 98 ? 1.017 7.765 -18.909 1.00 46.00 98 PRO A O 1
ATOM 756 N N . ARG A 1 99 ? 0.559 9.618 -20.114 1.00 51.34 99 ARG A N 1
ATOM 757 C CA . ARG A 1 99 ? -0.899 9.570 -19.956 1.00 51.34 99 ARG A CA 1
ATOM 758 C C . ARG A 1 99 ? -1.448 8.406 -20.782 1.00 51.34 99 ARG A C 1
ATOM 760 O O . ARG A 1 99 ? -1.957 8.601 -21.880 1.00 51.34 99 ARG A O 1
ATOM 767 N N . MET A 1 100 ? -1.328 7.190 -20.262 1.00 53.41 100 MET A N 1
ATOM 768 C CA . MET A 1 100 ? -2.287 6.141 -20.589 1.00 53.41 100 MET A CA 1
ATOM 769 C C . MET A 1 100 ? -3.651 6.640 -20.106 1.00 53.41 100 MET A C 1
ATOM 771 O O . MET A 1 100 ? -3.733 7.219 -19.021 1.00 53.41 100 MET A O 1
ATOM 775 N N . GLU A 1 101 ? -4.707 6.487 -20.908 1.00 60.84 101 GLU A N 1
ATOM 776 C CA . GLU A 1 101 ? -6.060 6.798 -20.437 1.00 60.84 101 GLU A CA 1
ATOM 777 C C . GLU A 1 101 ? -6.301 6.052 -19.121 1.00 60.84 101 GLU A C 1
ATOM 779 O O . GLU A 1 101 ? -6.168 4.828 -19.071 1.00 60.84 101 GLU A O 1
ATOM 784 N N . GLU A 1 102 ? -6.632 6.790 -18.054 1.00 66.94 102 GLU A N 1
ATOM 785 C CA . GLU A 1 102 ? -6.763 6.239 -16.696 1.00 66.94 102 GLU A CA 1
ATOM 786 C C . GLU A 1 102 ? -7.716 5.030 -16.677 1.00 66.94 102 GLU A C 1
ATOM 788 O O . GLU A 1 102 ? -7.447 4.049 -15.990 1.00 66.94 102 GLU A O 1
ATOM 793 N N . GLY A 1 103 ? -8.762 5.045 -17.517 1.00 68.44 103 GLY A N 1
ATOM 794 C CA . GLY A 1 103 ? -9.688 3.921 -17.686 1.00 68.44 103 GLY A CA 1
ATOM 795 C C . GLY A 1 103 ? -9.048 2.661 -18.287 1.00 68.44 103 GLY A C 1
ATOM 796 O O . GLY A 1 103 ? -9.270 1.564 -17.778 1.00 68.44 103 GLY A O 1
ATOM 797 N N . SER A 1 104 ? -8.203 2.800 -19.314 1.00 77.06 104 SER A N 1
ATOM 798 C CA . SER A 1 104 ? -7.488 1.665 -19.920 1.00 77.06 104 SER A CA 1
ATOM 799 C C . SER A 1 104 ? -6.449 1.080 -18.961 1.00 77.06 104 SER A C 1
ATOM 801 O O . SER A 1 104 ? -6.295 -0.140 -18.886 1.00 77.06 104 SER A O 1
ATOM 803 N N . TYR A 1 105 ? -5.742 1.935 -18.216 1.00 79.31 105 TYR A N 1
ATOM 804 C CA . TYR A 1 105 ? -4.768 1.496 -17.216 1.00 79.31 105 TYR A CA 1
ATOM 805 C C . TYR A 1 105 ? -5.449 0.776 -16.050 1.00 79.31 105 TYR A C 1
ATOM 807 O O . TYR A 1 105 ? -4.964 -0.254 -15.572 1.00 79.31 105 TYR A O 1
ATOM 815 N N . GLU A 1 106 ? -6.588 1.292 -15.587 1.00 83.00 106 GLU A N 1
ATOM 816 C CA . GLU A 1 106 ? -7.355 0.662 -14.521 1.00 83.00 106 GLU A CA 1
ATOM 817 C C . GLU A 1 106 ? -7.876 -0.718 -14.941 1.00 83.00 106 GLU A C 1
ATOM 819 O O . GLU A 1 106 ? -7.734 -1.682 -14.188 1.00 83.00 106 GLU A O 1
ATOM 824 N N . GLU A 1 107 ? -8.410 -0.861 -16.155 1.00 87.62 107 GLU A N 1
ATOM 825 C CA . GLU A 1 107 ? -8.886 -2.158 -16.639 1.00 87.62 107 GLU A CA 1
ATOM 826 C C . GLU A 1 107 ? -7.748 -3.187 -16.754 1.00 87.62 107 GLU A C 1
ATOM 828 O O . GLU A 1 107 ? -7.880 -4.325 -16.284 1.00 87.62 107 GLU A O 1
ATOM 833 N N . GLU A 1 108 ? -6.603 -2.788 -17.315 1.00 89.94 108 GLU A N 1
ATOM 834 C CA . GLU A 1 108 ? -5.412 -3.637 -17.406 1.00 89.94 108 GLU A CA 1
ATOM 835 C C . GLU A 1 108 ? -4.949 -4.086 -16.014 1.00 89.94 108 GLU A C 1
ATOM 837 O O . GLU A 1 108 ? -4.762 -5.279 -15.749 1.00 89.94 108 GLU A O 1
ATOM 842 N N . THR A 1 109 ? -4.794 -3.138 -15.090 1.00 90.31 109 THR A N 1
ATOM 843 C CA . THR A 1 109 ? -4.274 -3.429 -13.753 1.00 90.31 109 THR A CA 1
ATOM 844 C C . THR A 1 109 ? -5.242 -4.259 -12.914 1.00 90.31 109 THR A C 1
ATOM 846 O O . THR A 1 109 ? -4.777 -5.123 -12.165 1.00 90.31 109 THR A O 1
ATOM 849 N N . ARG A 1 110 ? -6.565 -4.129 -13.098 1.00 93.81 110 ARG A N 1
ATOM 850 C CA . ARG A 1 110 ? -7.551 -5.043 -12.489 1.00 93.81 110 ARG A CA 1
ATOM 851 C C . ARG A 1 110 ? -7.406 -6.475 -13.002 1.00 93.81 110 ARG A C 1
ATOM 853 O O . ARG A 1 110 ? -7.466 -7.407 -12.196 1.00 93.81 110 ARG A O 1
ATOM 860 N N . ARG A 1 111 ? -7.170 -6.679 -14.304 1.00 94.75 111 ARG A N 1
ATOM 861 C CA . ARG A 1 111 ? -6.933 -8.024 -14.871 1.00 94.75 111 ARG A CA 1
ATOM 862 C C . ARG A 1 111 ? -5.664 -8.652 -14.295 1.00 94.75 111 ARG A C 1
ATOM 864 O O . ARG A 1 111 ? -5.695 -9.797 -13.842 1.00 94.75 111 ARG A O 1
ATOM 871 N N . ILE A 1 112 ? -4.574 -7.885 -14.237 1.00 93.44 112 ILE A N 1
ATOM 872 C CA . ILE A 1 112 ? -3.310 -8.340 -13.639 1.00 93.44 112 ILE A CA 1
ATOM 873 C C . ILE A 1 112 ? -3.511 -8.674 -12.157 1.00 93.44 112 ILE A C 1
ATOM 875 O O . ILE A 1 112 ? -3.032 -9.710 -11.698 1.00 93.44 112 ILE A O 1
ATOM 879 N N . PHE A 1 113 ? -4.250 -7.845 -11.415 1.00 95.06 113 PHE A N 1
ATOM 880 C CA . PHE A 1 113 ? -4.530 -8.078 -10.001 1.00 95.06 113 PHE A CA 1
ATOM 881 C C . PHE A 1 113 ? -5.247 -9.411 -9.772 1.00 95.06 113 PHE A C 1
ATOM 883 O O . PHE A 1 113 ? -4.861 -10.168 -8.886 1.00 95.06 113 PHE A O 1
ATOM 890 N N . VAL A 1 114 ? -6.239 -9.760 -10.597 1.00 96.19 114 VAL A N 1
ATOM 891 C CA . VAL A 1 114 ? -6.918 -11.066 -10.510 1.00 96.19 114 VAL A CA 1
ATOM 892 C C . VAL A 1 114 ? -5.929 -12.223 -10.679 1.00 96.19 114 VAL A C 1
ATOM 894 O O . VAL A 1 114 ? -5.914 -13.130 -9.845 1.00 96.19 114 VAL A O 1
ATOM 897 N N . GLY A 1 115 ? -5.073 -12.171 -11.704 1.00 94.75 115 GLY A N 1
ATOM 898 C CA . GLY A 1 115 ? -4.058 -13.202 -11.942 1.00 94.75 115 GLY A CA 1
ATOM 899 C C . GLY A 1 115 ? -3.020 -13.289 -10.819 1.00 94.75 115 GLY A C 1
ATOM 900 O O . GLY A 1 115 ? -2.688 -14.378 -10.354 1.00 94.75 115 GLY A O 1
ATOM 901 N N . TRP A 1 116 ? -2.552 -12.142 -10.326 1.00 95.19 116 TRP A N 1
ATOM 902 C CA . TRP A 1 116 ? -1.606 -12.058 -9.215 1.00 95.19 116 TRP A CA 1
ATOM 903 C C . TRP A 1 116 ? -2.188 -12.643 -7.921 1.00 95.19 116 TRP A C 1
ATOM 905 O O . TRP A 1 116 ? -1.523 -13.431 -7.249 1.00 95.19 116 TRP A O 1
ATOM 915 N N . LYS A 1 117 ? -3.451 -12.344 -7.600 1.00 95.81 117 LYS A N 1
ATOM 916 C CA . LYS A 1 117 ? -4.119 -12.925 -6.430 1.00 95.81 117 LYS A CA 1
ATOM 917 C C . LYS A 1 117 ? -4.215 -14.437 -6.515 1.00 95.81 117 LYS A C 1
ATOM 919 O O . LYS A 1 117 ? -3.935 -15.106 -5.528 1.00 95.81 117 LYS A O 1
ATOM 924 N N . ALA A 1 118 ? -4.594 -14.965 -7.679 1.00 94.44 118 ALA A N 1
ATOM 925 C CA . ALA A 1 118 ? -4.658 -16.405 -7.897 1.00 94.44 118 ALA A CA 1
ATOM 926 C C . ALA A 1 118 ? -3.272 -17.046 -7.728 1.00 94.44 118 ALA A C 1
ATOM 928 O O . ALA A 1 118 ? -3.137 -18.038 -7.017 1.00 94.44 118 ALA A O 1
ATOM 929 N N . LYS A 1 119 ? -2.229 -16.424 -8.296 1.00 91.62 119 LYS A N 1
ATOM 930 C CA . LYS A 1 119 ? -0.835 -16.876 -8.177 1.00 91.62 119 LYS A CA 1
ATOM 931 C C . LYS A 1 119 ? -0.357 -16.972 -6.723 1.00 91.62 119 LYS A C 1
ATOM 933 O O . LYS A 1 119 ? 0.380 -17.896 -6.398 1.00 91.62 119 LYS A O 1
ATOM 938 N N . TYR A 1 120 ? -0.750 -16.029 -5.868 1.00 87.69 120 TYR A N 1
ATOM 939 C CA . TYR A 1 120 ? -0.298 -15.952 -4.472 1.00 87.69 120 TYR A CA 1
ATOM 940 C C . TYR A 1 120 ? -1.356 -16.377 -3.441 1.00 87.69 120 TYR A C 1
ATOM 942 O O . TYR A 1 120 ? -1.162 -16.143 -2.250 1.00 87.69 120 TYR A O 1
ATOM 950 N N . GLY A 1 121 ? -2.466 -16.986 -3.873 1.00 92.81 121 GLY A N 1
ATOM 951 C CA . GLY A 1 121 ? -3.521 -17.481 -2.980 1.00 92.81 121 GLY A CA 1
ATOM 952 C C . GLY A 1 121 ? -4.192 -16.394 -2.130 1.00 92.81 121 GLY A C 1
ATOM 953 O O . GLY A 1 121 ? -4.535 -16.638 -0.977 1.00 92.81 121 GLY A O 1
ATOM 954 N N . LYS A 1 122 ? -4.341 -15.177 -2.663 1.00 92.31 122 LYS A N 1
ATOM 955 C CA . LYS A 1 122 ? -4.840 -14.015 -1.913 1.00 92.31 122 LYS A CA 1
ATOM 956 C C . LYS A 1 122 ? -6.364 -14.005 -1.818 1.00 92.31 122 LYS A C 1
ATOM 958 O O . LYS A 1 122 ? -7.061 -13.962 -2.836 1.00 92.31 122 LYS A O 1
ATOM 963 N N . THR A 1 123 ? -6.866 -13.939 -0.591 1.00 93.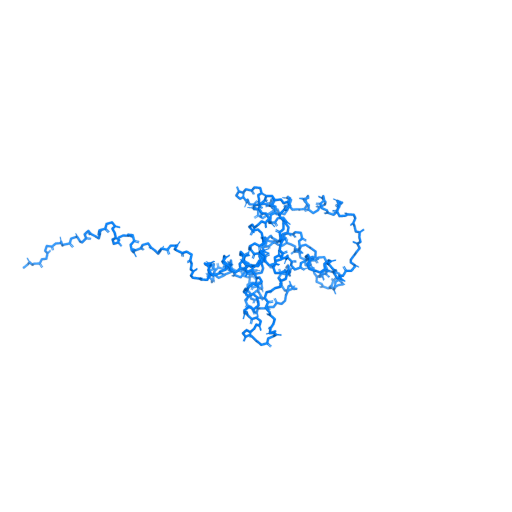00 123 THR A N 1
ATOM 964 C CA . THR A 1 123 ? -8.286 -13.781 -0.253 1.00 93.00 123 THR A CA 1
ATOM 965 C C . THR A 1 123 ? -8.475 -12.556 0.633 1.00 93.00 123 THR A C 1
ATOM 967 O O . THR A 1 123 ? -7.602 -12.253 1.440 1.00 93.00 123 THR A O 1
ATOM 970 N N . TYR A 1 124 ? -9.616 -11.882 0.503 1.00 93.06 124 TYR A N 1
ATOM 971 C CA . TYR A 1 124 ? -9.959 -10.701 1.300 1.00 93.06 124 TYR A CA 1
ATOM 972 C C . TYR A 1 124 ? -11.329 -10.894 1.933 1.00 93.06 124 TYR A C 1
ATOM 974 O O . TYR A 1 124 ? -12.178 -11.583 1.362 1.00 93.06 124 TYR A O 1
ATOM 982 N N . ARG A 1 125 ? -11.518 -10.286 3.100 1.00 92.94 125 ARG A N 1
ATOM 983 C CA . ARG A 1 125 ? -12.711 -10.403 3.940 1.00 92.94 125 ARG A CA 1
ATOM 984 C C . ARG A 1 125 ? -13.957 -9.861 3.251 1.00 92.94 125 ARG A C 1
ATOM 986 O O . ARG A 1 125 ? -15.013 -10.481 3.315 1.00 92.94 125 ARG A O 1
ATOM 993 N N . ASP A 1 126 ? -13.824 -8.726 2.574 1.00 90.12 126 ASP A N 1
ATOM 994 C CA . ASP A 1 126 ? -14.937 -8.016 1.954 1.00 90.12 126 ASP A CA 1
ATOM 995 C C . ASP A 1 126 ? -14.492 -7.189 0.733 1.00 90.12 126 ASP A C 1
ATOM 997 O O . ASP A 1 126 ? -13.323 -7.171 0.330 1.00 90.12 126 ASP A O 1
ATOM 1001 N N . VAL A 1 127 ? -15.468 -6.541 0.088 1.00 88.69 127 VAL A N 1
ATOM 1002 C CA . VAL A 1 127 ? -15.246 -5.710 -1.103 1.00 88.69 127 VAL A CA 1
ATOM 1003 C C . VAL A 1 127 ? -14.376 -4.495 -0.782 1.00 88.69 127 VAL A C 1
ATOM 1005 O O . VAL A 1 127 ? -13.574 -4.102 -1.627 1.00 88.69 127 VAL A O 1
ATOM 1008 N N . GLY A 1 128 ? -14.504 -3.929 0.419 1.00 87.31 128 GLY A N 1
ATOM 1009 C CA . GLY A 1 128 ? -13.749 -2.754 0.823 1.00 87.31 128 GLY A CA 1
ATOM 1010 C C . GLY A 1 128 ? -12.274 -3.054 1.041 1.00 87.31 128 GLY A C 1
ATOM 1011 O O . GLY A 1 128 ? -11.420 -2.370 0.474 1.00 87.31 128 GLY A O 1
ATOM 1012 N N . GLU A 1 129 ? -11.964 -4.142 1.749 1.00 89.12 129 GLU A N 1
ATOM 1013 C CA . GLU A 1 129 ? -10.586 -4.618 1.881 1.00 89.12 129 GLU A CA 1
ATOM 1014 C C . GLU A 1 129 ? -9.991 -4.935 0.503 1.00 89.12 129 GLU A C 1
ATOM 1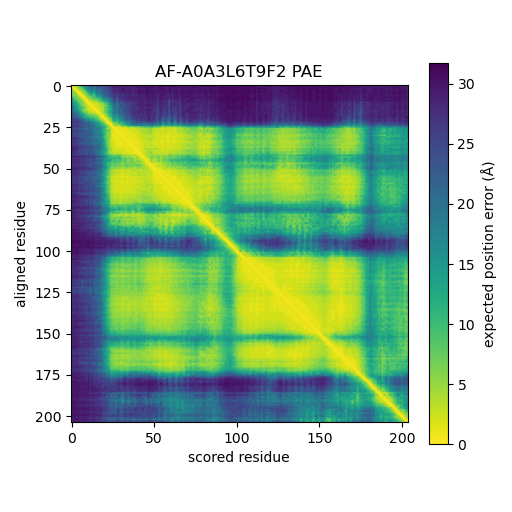016 O O . GLU A 1 129 ? -8.880 -4.509 0.187 1.00 89.12 129 GLU A O 1
ATOM 1021 N N . LYS A 1 130 ? -10.740 -5.634 -0.362 1.00 90.81 130 LYS A N 1
ATOM 1022 C CA . LYS A 1 130 ? -10.282 -5.956 -1.720 1.00 90.81 130 LYS A CA 1
ATOM 1023 C C . LYS A 1 130 ? -9.932 -4.703 -2.524 1.00 90.81 130 LYS A C 1
ATOM 1025 O O . LYS A 1 130 ? -8.936 -4.722 -3.248 1.00 90.81 130 LYS A O 1
ATOM 1030 N N . GLU A 1 131 ? -10.744 -3.655 -2.437 1.00 89.56 131 GLU A N 1
ATOM 1031 C CA . GLU A 1 131 ? -10.513 -2.413 -3.176 1.00 89.56 131 GLU A CA 1
ATOM 1032 C C . GLU A 1 131 ? -9.321 -1.634 -2.605 1.00 89.56 131 GLU A C 1
ATOM 1034 O O . GLU A 1 131 ? -8.488 -1.143 -3.368 1.00 89.56 131 GLU A O 1
ATOM 1039 N N . CYS A 1 132 ? -9.146 -1.621 -1.280 1.00 87.88 132 CYS A N 1
ATOM 1040 C CA . CYS A 1 132 ? -7.935 -1.075 -0.674 1.00 87.88 132 CYS A CA 1
ATOM 1041 C C . CYS A 1 132 ? -6.667 -1.803 -1.148 1.00 87.88 132 CYS A C 1
ATOM 1043 O O . CYS A 1 132 ? -5.707 -1.185 -1.618 1.00 87.88 132 CYS A O 1
ATOM 1045 N N . ARG A 1 133 ? -6.677 -3.139 -1.080 1.00 91.75 133 ARG A N 1
ATOM 1046 C CA . ARG A 1 133 ? -5.556 -3.997 -1.492 1.00 91.75 133 ARG A CA 1
ATOM 1047 C C . ARG A 1 133 ? -5.241 -3.834 -2.976 1.00 91.75 133 ARG A C 1
ATOM 1049 O O . ARG A 1 133 ? -4.073 -3.839 -3.360 1.00 91.75 133 ARG A O 1
ATOM 1056 N N . TYR A 1 134 ? -6.263 -3.619 -3.804 1.00 91.19 134 TYR A N 1
ATOM 1057 C CA . TYR A 1 134 ? -6.092 -3.273 -5.211 1.00 91.19 134 TYR A CA 1
ATOM 1058 C C . TYR A 1 134 ? -5.389 -1.920 -5.405 1.00 91.19 134 TYR A C 1
ATOM 1060 O O . TYR A 1 134 ? -4.470 -1.829 -6.217 1.00 91.19 134 TYR A O 1
ATOM 1068 N N . ASN A 1 135 ? -5.761 -0.881 -4.654 1.00 86.62 135 ASN A N 1
ATOM 1069 C CA . ASN A 1 135 ? -5.112 0.429 -4.764 1.00 86.62 135 ASN A CA 1
ATOM 1070 C C . ASN A 1 135 ? -3.642 0.392 -4.323 1.00 86.62 135 ASN A C 1
ATOM 1072 O O . ASN A 1 135 ? -2.783 0.937 -5.021 1.00 86.62 135 ASN A O 1
ATOM 1076 N N . LEU A 1 136 ? -3.329 -0.338 -3.248 1.00 86.25 136 LEU A N 1
ATOM 1077 C CA . LEU A 1 136 ? -1.945 -0.610 -2.841 1.00 86.25 136 LEU A CA 1
ATOM 1078 C C . LEU A 1 136 ? -1.177 -1.374 -3.928 1.00 86.25 136 LEU A C 1
ATOM 1080 O O . LEU A 1 136 ? -0.077 -0.975 -4.309 1.00 86.25 136 LEU A O 1
ATOM 1084 N N . PHE A 1 137 ? -1.788 -2.416 -4.496 1.00 88.88 137 PHE A N 1
ATOM 1085 C CA . PHE A 1 137 ? -1.224 -3.175 -5.612 1.00 88.88 137 PHE A CA 1
ATOM 1086 C C . PHE A 1 137 ? -0.918 -2.306 -6.832 1.00 88.88 137 PHE A C 1
ATOM 1088 O O . PHE A 1 137 ? 0.172 -2.388 -7.402 1.00 88.88 137 PHE A O 1
ATOM 1095 N N . LYS A 1 138 ? -1.857 -1.442 -7.217 1.00 87.69 138 LYS A N 1
ATOM 1096 C CA . LYS A 1 138 ? -1.704 -0.505 -8.332 1.00 87.69 138 LYS A CA 1
ATOM 1097 C C . LYS A 1 138 ? -0.554 0.471 -8.075 1.00 87.69 138 LYS A C 1
ATOM 1099 O O . LYS A 1 138 ? 0.283 0.663 -8.956 1.00 87.69 138 LYS A O 1
ATOM 1104 N N . ALA A 1 139 ? -0.469 1.036 -6.871 1.00 82.62 139 ALA A N 1
ATOM 1105 C CA . ALA A 1 139 ? 0.617 1.934 -6.485 1.00 82.62 139 ALA A CA 1
ATOM 1106 C C . ALA A 1 139 ? 1.984 1.229 -6.506 1.00 82.62 139 ALA A C 1
ATOM 1108 O O . ALA A 1 139 ? 2.929 1.744 -7.101 1.00 82.62 139 ALA A O 1
ATOM 1109 N N . ASN A 1 140 ? 2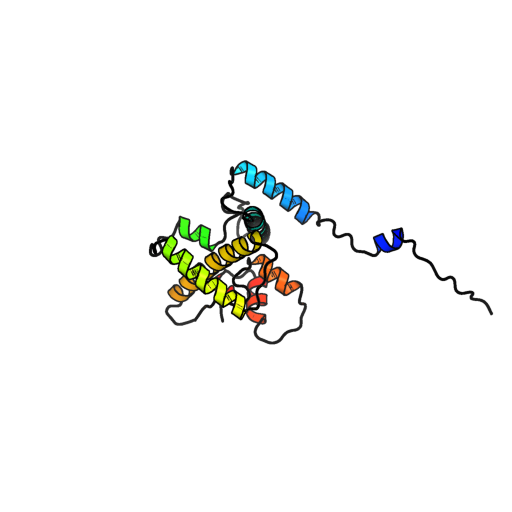.079 0.020 -5.947 1.00 83.62 140 ASN A N 1
ATOM 1110 C CA . ASN A 1 140 ? 3.307 -0.774 -5.965 1.00 83.62 140 ASN A CA 1
ATOM 1111 C C . ASN A 1 140 ? 3.703 -1.189 -7.390 1.00 83.62 140 ASN A C 1
ATOM 1113 O O . ASN A 1 140 ? 4.887 -1.209 -7.718 1.00 83.62 140 ASN A O 1
ATOM 1117 N N . ARG A 1 141 ? 2.738 -1.459 -8.282 1.00 83.94 141 ARG A N 1
ATOM 1118 C CA . ARG A 1 141 ? 3.024 -1.719 -9.702 1.00 83.94 141 ARG A CA 1
ATOM 1119 C C . ARG A 1 141 ? 3.640 -0.507 -10.395 1.00 83.94 141 ARG A C 1
ATOM 1121 O O . ARG A 1 141 ? 4.563 -0.695 -11.178 1.00 83.94 141 ARG A O 1
ATOM 1128 N N . ARG A 1 142 ? 3.149 0.711 -10.132 1.00 81.06 142 ARG A N 1
ATOM 1129 C CA . ARG A 1 142 ? 3.727 1.946 -10.705 1.00 81.06 142 ARG A CA 1
ATOM 1130 C C . ARG A 1 142 ? 5.202 2.075 -10.339 1.00 81.06 142 ARG A C 1
ATOM 1132 O O . ARG A 1 142 ? 6.036 2.224 -11.223 1.00 81.06 142 ARG A O 1
ATOM 1139 N N . VAL A 1 143 ? 5.513 1.853 -9.066 1.00 76.62 143 VAL A N 1
ATOM 1140 C CA . VAL A 1 143 ? 6.890 1.812 -8.569 1.00 76.62 143 VAL A CA 1
ATOM 1141 C C . VAL A 1 143 ? 7.733 0.760 -9.300 1.00 76.62 143 VAL A C 1
ATOM 1143 O O . VAL A 1 143 ? 8.850 1.059 -9.703 1.00 76.62 143 VAL A O 1
ATOM 1146 N N . VAL A 1 144 ? 7.221 -0.465 -9.494 1.00 79.50 144 VAL A N 1
ATOM 1147 C CA . VAL A 1 144 ? 7.934 -1.529 -10.236 1.00 79.50 144 VAL A CA 1
ATOM 1148 C C . VAL A 1 144 ? 8.272 -1.079 -11.657 1.00 79.50 144 VAL A C 1
ATOM 1150 O O . VAL A 1 144 ? 9.369 -1.337 -12.146 1.00 79.50 144 VAL A O 1
ATOM 1153 N N . VAL A 1 145 ? 7.318 -0.439 -12.334 1.00 82.00 145 VAL A N 1
ATOM 1154 C CA . VAL A 1 145 ? 7.499 0.045 -13.707 1.00 82.00 145 VAL A CA 1
ATOM 1155 C C . VAL A 1 145 ? 8.582 1.120 -13.751 1.00 82.00 145 VAL A C 1
ATOM 1157 O O . VAL A 1 145 ? 9.491 1.012 -14.565 1.00 82.00 145 VAL A O 1
ATOM 1160 N N . GLU A 1 146 ? 8.536 2.103 -12.853 1.00 77.50 146 GLU A N 1
ATOM 1161 C CA . GLU A 1 146 ? 9.554 3.159 -12.758 1.00 77.50 146 GLU A CA 1
ATOM 1162 C C . GLU A 1 146 ? 10.944 2.597 -12.455 1.00 77.50 146 GLU A C 1
ATOM 1164 O O . GLU A 1 146 ? 11.925 2.989 -13.080 1.00 77.50 146 GLU A O 1
ATOM 1169 N N . LEU A 1 147 ? 11.019 1.626 -11.547 1.00 74.50 147 LEU A N 1
ATOM 1170 C CA . LEU A 1 147 ? 12.238 0.897 -11.219 1.00 74.50 147 LEU A CA 1
ATOM 1171 C C . LEU A 1 147 ? 12.846 0.177 -12.419 1.00 74.50 147 LEU A C 1
ATOM 1173 O O . LEU A 1 147 ? 14.043 0.285 -12.658 1.00 74.50 147 LEU A O 1
ATOM 1177 N N . ASN A 1 148 ? 12.019 -0.540 -13.177 1.00 79.62 148 ASN A N 1
ATOM 1178 C CA . ASN A 1 148 ? 12.461 -1.247 -14.375 1.00 79.62 148 ASN A CA 1
ATOM 1179 C C . ASN A 1 148 ? 12.922 -0.286 -15.476 1.00 79.62 148 ASN A C 1
ATOM 1181 O O . ASN A 1 148 ? 13.849 -0.616 -16.208 1.00 79.62 148 ASN A O 1
ATOM 1185 N N . VAL A 1 149 ? 12.301 0.893 -15.585 1.00 80.38 149 VAL A N 1
ATOM 1186 C CA . VAL A 1 149 ? 12.756 1.950 -16.500 1.00 80.38 149 VAL A CA 1
ATOM 1187 C C . VAL A 1 149 ? 14.105 2.506 -16.048 1.00 80.38 149 VAL A C 1
ATOM 1189 O O . VAL A 1 149 ? 15.013 2.626 -16.861 1.00 80.38 149 VAL A O 1
ATOM 1192 N N . ALA A 1 150 ? 14.258 2.816 -14.758 1.00 76.94 150 ALA A N 1
ATOM 1193 C CA . ALA A 1 150 ? 15.493 3.373 -14.212 1.00 76.94 150 ALA A CA 1
ATOM 1194 C C . ALA A 1 150 ? 16.672 2.387 -14.251 1.00 76.94 150 ALA A C 1
ATOM 1196 O O . ALA A 1 150 ? 17.815 2.815 -14.362 1.00 76.94 150 ALA A O 1
ATOM 1197 N N . ALA A 1 151 ? 16.399 1.085 -14.156 1.00 77.94 151 ALA A N 1
ATOM 1198 C CA . ALA A 1 151 ? 17.418 0.042 -14.194 1.00 77.94 151 ALA A CA 1
ATOM 1199 C C . ALA A 1 151 ? 17.926 -0.285 -15.606 1.00 77.94 151 ALA A C 1
ATOM 1201 O O . ALA A 1 151 ? 18.848 -1.082 -15.717 1.00 77.94 151 ALA A O 1
ATOM 1202 N N . ASP A 1 152 ? 17.309 0.258 -16.663 1.00 81.69 152 ASP A N 1
ATOM 1203 C CA . ASP A 1 152 ? 17.722 0.100 -18.070 1.00 81.69 152 ASP A CA 1
ATOM 1204 C C . ASP A 1 152 ? 18.080 -1.349 -18.478 1.00 81.69 152 ASP A C 1
ATOM 1206 O O . ASP A 1 152 ? 19.015 -1.620 -19.227 1.00 81.69 152 ASP A O 1
ATOM 1210 N N . GLY A 1 153 ? 17.339 -2.325 -17.940 1.00 75.50 153 GLY A N 1
ATOM 1211 C CA . GLY A 1 153 ? 17.550 -3.752 -18.211 1.00 75.50 153 GLY A CA 1
ATOM 1212 C C . GLY A 1 153 ? 18.646 -4.444 -17.388 1.00 75.50 153 GLY A C 1
ATOM 1213 O O . GLY A 1 153 ? 18.794 -5.660 -17.510 1.00 75.50 153 GLY A O 1
ATOM 1214 N N . GLU A 1 154 ? 19.365 -3.739 -16.510 1.00 75.06 154 GLU A N 1
ATOM 1215 C CA . GLU A 1 154 ? 20.376 -4.327 -15.617 1.00 75.06 154 GLU A CA 1
ATOM 1216 C C . GLU A 1 154 ? 19.756 -5.185 -14.506 1.00 75.06 154 GLU A C 1
ATOM 1218 O O . GLU A 1 154 ? 20.350 -6.157 -14.040 1.00 75.06 154 GLU A O 1
ATOM 1223 N N . THR A 1 155 ? 18.555 -4.826 -14.046 1.00 71.88 155 THR A N 1
ATOM 1224 C CA . THR A 1 155 ? 17.838 -5.536 -12.980 1.00 71.88 155 THR A CA 1
ATOM 1225 C C . THR A 1 155 ? 16.344 -5.569 -13.275 1.00 71.88 155 THR A C 1
ATOM 1227 O O . THR A 1 155 ? 15.741 -4.543 -13.581 1.00 71.88 155 THR A O 1
ATOM 1230 N N . ALA A 1 156 ? 15.736 -6.750 -13.140 1.00 73.62 156 ALA A N 1
ATOM 1231 C CA . ALA A 1 156 ? 14.295 -6.924 -13.258 1.00 73.62 156 ALA A CA 1
ATOM 1232 C C . ALA A 1 156 ? 13.620 -6.861 -11.879 1.00 73.62 156 ALA A C 1
ATOM 1234 O O . ALA A 1 156 ? 13.939 -7.621 -10.965 1.00 73.62 156 ALA A O 1
ATOM 1235 N N . TYR A 1 157 ? 12.643 -5.973 -11.757 1.00 76.00 157 TYR A N 1
ATOM 1236 C CA . TYR A 1 157 ? 11.770 -5.818 -10.603 1.00 76.00 157 TYR A CA 1
ATOM 1237 C C . TYR A 1 157 ? 10.391 -6.396 -10.919 1.00 76.00 157 TYR A C 1
ATOM 1239 O O . TYR A 1 157 ? 9.854 -6.217 -12.018 1.00 76.00 157 TYR A O 1
ATOM 1247 N N . GLY A 1 158 ? 9.784 -7.079 -9.945 1.00 79.75 158 GLY A N 1
ATOM 1248 C CA . GLY A 1 158 ? 8.492 -7.740 -10.125 1.00 79.75 158 GLY A CA 1
ATOM 1249 C C . GLY A 1 158 ? 7.584 -7.682 -8.900 1.00 79.75 158 GLY A C 1
ATOM 1250 O O . GLY A 1 158 ? 8.032 -7.686 -7.754 1.00 79.75 158 GLY A O 1
ATOM 1251 N N . LEU A 1 159 ? 6.269 -7.687 -9.141 1.00 82.94 159 LEU A N 1
ATOM 1252 C CA . LEU A 1 159 ? 5.272 -7.819 -8.078 1.00 82.94 159 LEU A CA 1
ATOM 1253 C C . LEU A 1 159 ? 5.301 -9.239 -7.501 1.00 82.94 159 LEU A C 1
ATOM 1255 O O . LEU A 1 159 ? 4.888 -10.202 -8.152 1.00 82.94 159 LEU A O 1
ATOM 1259 N N . ASN A 1 160 ? 5.755 -9.358 -6.258 1.00 83.94 160 ASN A N 1
ATOM 1260 C CA . ASN A 1 160 ? 5.748 -10.606 -5.498 1.00 83.94 160 ASN A CA 1
ATOM 1261 C C . ASN A 1 160 ? 4.516 -10.698 -4.576 1.00 83.94 160 ASN A C 1
ATOM 1263 O O . ASN A 1 160 ? 3.595 -9.893 -4.688 1.00 83.94 160 ASN A O 1
ATOM 1267 N N . GLN A 1 161 ? 4.497 -11.657 -3.645 1.00 82.56 161 GLN A N 1
ATOM 1268 C CA . GLN A 1 161 ? 3.387 -11.900 -2.710 1.00 82.56 161 GLN A CA 1
ATOM 1269 C C . GLN A 1 161 ? 3.036 -10.730 -1.774 1.00 82.56 161 GLN A C 1
ATOM 1271 O O . GLN A 1 161 ? 1.998 -10.769 -1.123 1.00 82.56 161 GLN A O 1
ATOM 1276 N N . PHE A 1 162 ? 3.879 -9.702 -1.689 1.00 83.25 162 PHE A N 1
ATOM 1277 C CA . PHE A 1 162 ? 3.655 -8.498 -0.885 1.00 83.25 162 PHE A CA 1
ATOM 1278 C C . PHE A 1 162 ? 3.169 -7.311 -1.722 1.00 83.25 162 PHE A C 1
ATOM 1280 O O . PHE A 1 162 ? 3.167 -6.181 -1.246 1.00 83.25 162 PHE A O 1
ATOM 1287 N N . GLY A 1 163 ? 2.799 -7.551 -2.983 1.00 84.25 163 GLY A N 1
ATOM 1288 C CA . GLY A 1 163 ? 2.367 -6.511 -3.910 1.00 84.25 163 GLY A CA 1
ATOM 1289 C C . GLY A 1 163 ? 1.203 -5.660 -3.402 1.00 84.25 163 GLY A C 1
ATOM 1290 O O . GLY A 1 163 ? 1.098 -4.522 -3.825 1.00 84.25 163 GLY A O 1
ATOM 1291 N N . ASP A 1 164 ? 0.377 -6.156 -2.482 1.00 87.62 164 ASP A N 1
ATOM 1292 C CA . ASP A 1 164 ? -0.796 -5.473 -1.921 1.00 87.62 164 ASP A CA 1
ATOM 1293 C C . ASP A 1 164 ? -0.606 -4.931 -0.491 1.00 87.62 164 ASP A C 1
ATOM 1295 O O . ASP A 1 164 ? -1.593 -4.606 0.175 1.00 87.62 164 ASP A O 1
ATOM 1299 N N . LEU A 1 165 ? 0.636 -4.865 -0.003 1.00 85.69 165 LEU A N 1
ATOM 1300 C CA . LEU A 1 165 ? 0.959 -4.405 1.350 1.00 85.69 165 LEU A CA 1
ATOM 1301 C C . LEU A 1 165 ? 1.664 -3.045 1.347 1.00 85.69 165 LEU A C 1
ATOM 1303 O O . LEU A 1 165 ? 2.359 -2.690 0.388 1.00 85.69 165 LEU A O 1
ATOM 1307 N N . THR A 1 166 ? 1.523 -2.315 2.453 1.00 81.19 166 THR A N 1
ATOM 1308 C CA . THR A 1 166 ? 2.379 -1.168 2.781 1.00 81.19 166 THR A CA 1
ATOM 1309 C C . THR A 1 166 ? 3.758 -1.627 3.267 1.00 81.19 166 THR A C 1
ATOM 1311 O O . THR A 1 166 ? 3.984 -2.804 3.560 1.00 81.19 166 THR A O 1
ATOM 1314 N N . ASN A 1 167 ? 4.707 -0.697 3.370 1.00 72.75 167 ASN A N 1
ATOM 1315 C CA .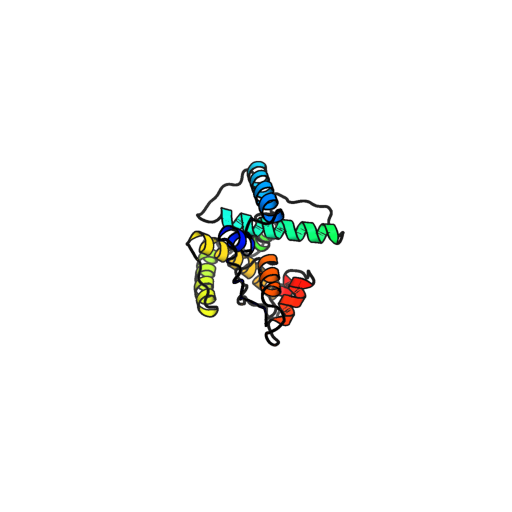 ASN A 1 167 ? 6.053 -1.023 3.837 1.00 72.75 167 ASN A CA 1
ATOM 1316 C C . ASN A 1 167 ? 6.030 -1.494 5.293 1.00 72.75 167 ASN A C 1
ATOM 1318 O O . ASN A 1 167 ? 6.693 -2.474 5.627 1.00 72.75 167 ASN A O 1
ATOM 1322 N N . GLU A 1 168 ? 5.240 -0.843 6.145 1.00 75.00 168 GLU A N 1
ATOM 1323 C CA . GLU A 1 168 ? 5.085 -1.257 7.538 1.00 75.00 168 GLU A CA 1
ATOM 1324 C C . GLU A 1 168 ? 4.366 -2.600 7.682 1.00 75.00 168 GLU A C 1
ATOM 1326 O O . GLU A 1 168 ? 4.795 -3.427 8.480 1.00 75.00 168 GLU A O 1
ATOM 1331 N N . GLU A 1 169 ? 3.343 -2.888 6.871 1.00 78.38 169 GLU A N 1
ATOM 1332 C CA . GLU A 1 169 ? 2.701 -4.213 6.874 1.00 78.38 169 GLU A CA 1
ATOM 1333 C C . GLU A 1 169 ? 3.684 -5.329 6.476 1.00 78.38 169 GLU A C 1
ATOM 1335 O O . GLU A 1 169 ? 3.640 -6.436 7.020 1.00 78.38 169 GLU A O 1
ATOM 1340 N N . VAL A 1 170 ? 4.608 -5.046 5.550 1.00 74.44 170 VAL A N 1
ATOM 1341 C CA . VAL A 1 170 ? 5.696 -5.974 5.206 1.00 74.44 170 VAL A CA 1
ATOM 1342 C C . VAL A 1 170 ? 6.639 -6.171 6.392 1.00 74.44 170 VAL A C 1
ATOM 1344 O O . VAL A 1 170 ? 6.983 -7.317 6.687 1.00 74.44 170 VAL A O 1
ATOM 1347 N N . ARG A 1 171 ? 7.025 -5.092 7.089 1.00 71.62 171 ARG A N 1
ATOM 1348 C CA . ARG A 1 171 ? 7.888 -5.162 8.282 1.00 71.62 171 ARG A CA 1
ATOM 1349 C C . ARG A 1 171 ? 7.240 -5.988 9.394 1.00 71.62 171 ARG A C 1
ATOM 1351 O O . ARG A 1 171 ? 7.833 -6.962 9.843 1.00 71.62 171 ARG A O 1
ATOM 1358 N N . GLU A 1 172 ? 5.988 -5.703 9.744 1.00 69.81 172 GLU A N 1
ATOM 1359 C CA . GLU A 1 172 ? 5.242 -6.476 10.749 1.00 69.81 172 GLU A CA 1
ATOM 1360 C C . GLU A 1 172 ? 5.115 -7.960 10.377 1.00 69.81 172 GLU A C 1
ATOM 1362 O O . GLU A 1 172 ? 5.203 -8.849 11.227 1.00 69.81 172 GLU A O 1
ATOM 1367 N N . SER A 1 173 ? 4.898 -8.252 9.091 1.00 67.12 173 SER A N 1
ATOM 1368 C CA . SER A 1 173 ? 4.836 -9.626 8.592 1.00 67.12 173 SER A CA 1
ATOM 1369 C C . SER A 1 173 ? 6.176 -10.366 8.732 1.00 67.12 173 SER A C 1
ATOM 1371 O O . SER A 1 173 ? 6.166 -11.598 8.839 1.00 67.12 173 SER A O 1
ATOM 1373 N N . CYS A 1 174 ? 7.307 -9.656 8.686 1.00 63.25 174 CYS A N 1
ATOM 1374 C CA . CYS A 1 174 ? 8.632 -10.222 8.945 1.00 63.25 174 CYS A CA 1
ATOM 1375 C C . CYS A 1 174 ? 8.836 -10.479 10.447 1.00 63.25 174 CYS A C 1
ATOM 1377 O O . CYS A 1 174 ? 9.273 -11.568 10.813 1.00 63.25 174 CYS A O 1
ATOM 1379 N N . ASP A 1 175 ? 8.435 -9.542 11.310 1.00 61.28 175 ASP A N 1
ATOM 1380 C CA . ASP A 1 175 ? 8.638 -9.640 12.764 1.00 61.28 175 ASP A CA 1
ATOM 1381 C C . ASP A 1 175 ? 7.797 -10.757 13.414 1.00 61.28 175 ASP A C 1
ATOM 1383 O O . ASP A 1 175 ? 8.248 -11.433 14.337 1.00 61.28 175 ASP A O 1
ATOM 1387 N N . ARG A 1 176 ? 6.588 -11.025 12.896 1.00 56.69 176 ARG A N 1
ATOM 1388 C CA . ARG A 1 176 ? 5.685 -12.076 13.416 1.00 56.69 176 ARG A CA 1
ATOM 1389 C C . ARG A 1 176 ? 6.136 -13.509 13.079 1.00 56.69 176 ARG A C 1
ATOM 1391 O O . ARG A 1 176 ? 5.662 -14.458 13.697 1.00 56.69 176 ARG A O 1
ATOM 1398 N N . ARG A 1 177 ? 7.026 -13.692 12.097 1.00 53.72 177 ARG A N 1
ATOM 1399 C CA . ARG A 1 177 ? 7.526 -15.002 11.625 1.00 53.72 177 ARG A CA 1
ATOM 1400 C C . ARG A 1 177 ? 8.989 -15.210 12.006 1.00 53.72 177 ARG A C 1
ATOM 1402 O O . ARG A 1 177 ? 9.832 -15.439 11.144 1.00 53.72 177 ARG A O 1
ATOM 1409 N N . GLY A 1 178 ? 9.275 -15.099 13.302 1.00 42.69 178 GLY A N 1
ATOM 1410 C CA . GLY A 1 178 ? 10.619 -15.215 13.858 1.00 42.69 178 GLY A CA 1
ATOM 1411 C C . GLY A 1 178 ? 11.458 -16.334 13.227 1.00 42.69 178 GLY A C 1
ATOM 1412 O O . GLY A 1 178 ? 11.130 -17.510 13.331 1.00 42.69 178 GLY A O 1
ATOM 1413 N N . GLY A 1 179 ? 12.562 -15.940 12.593 1.00 51.28 179 GLY A N 1
ATOM 1414 C CA . GLY A 1 179 ? 13.786 -16.736 12.479 1.00 51.28 179 GLY A CA 1
ATOM 1415 C C . GLY A 1 179 ? 13.827 -17.938 11.531 1.00 51.28 179 GLY A C 1
ATOM 1416 O O . GLY A 1 179 ? 14.932 -18.348 11.192 1.00 51.28 179 GLY A O 1
ATOM 1417 N N . GLU A 1 180 ? 12.715 -18.493 11.051 1.00 46.81 180 GLU A N 1
ATOM 1418 C CA . GLU A 1 180 ? 12.761 -19.740 10.273 1.00 46.81 180 GLU A CA 1
ATOM 1419 C C . GLU A 1 180 ? 11.954 -19.634 8.973 1.00 46.81 180 GLU A C 1
ATOM 1421 O O . GLU A 1 180 ? 10.734 -19.753 8.982 1.00 46.81 180 GLU A O 1
ATOM 1426 N N . MET A 1 181 ? 12.647 -19.347 7.857 1.00 42.12 181 MET A N 1
ATOM 1427 C CA . MET A 1 181 ? 12.405 -19.905 6.511 1.00 42.12 181 MET A CA 1
ATOM 1428 C C . MET A 1 181 ? 13.421 -19.360 5.475 1.00 42.12 181 MET A C 1
ATOM 1430 O O . MET A 1 181 ? 13.465 -18.179 5.132 1.00 42.12 181 MET A O 1
ATOM 1434 N N . VAL A 1 182 ? 14.227 -20.299 4.978 1.00 41.28 182 VAL A N 1
ATOM 1435 C CA . VAL A 1 182 ? 15.261 -20.313 3.926 1.00 41.28 182 VAL A CA 1
ATOM 1436 C C . VAL A 1 182 ? 15.250 -19.182 2.871 1.00 41.28 182 VAL A C 1
ATOM 1438 O O . VAL A 1 182 ? 14.372 -19.078 2.015 1.00 41.28 182 VAL A O 1
ATOM 1441 N N . GLY A 1 183 ? 16.351 -18.421 2.849 1.00 43.19 183 GLY A N 1
ATOM 1442 C CA . GLY A 1 183 ? 17.107 -18.008 1.651 1.00 43.19 183 GLY A CA 1
ATOM 1443 C C . GLY A 1 183 ? 16.541 -16.923 0.725 1.00 43.19 183 GLY A C 1
ATOM 1444 O O . GLY A 1 183 ? 17.320 -16.138 0.198 1.00 43.19 183 GLY A O 1
ATOM 1445 N N . LYS A 1 184 ? 15.219 -16.831 0.524 1.00 42.62 184 LYS A N 1
ATOM 1446 C CA . LYS A 1 184 ? 14.606 -15.873 -0.430 1.00 42.62 184 LYS A CA 1
ATOM 1447 C C . LYS A 1 184 ? 13.750 -14.783 0.220 1.00 42.62 184 LYS A C 1
ATOM 1449 O O . LYS A 1 184 ? 13.535 -13.738 -0.381 1.00 42.62 184 LYS A O 1
ATOM 1454 N N . LEU A 1 185 ? 13.309 -14.985 1.463 1.00 45.62 185 LEU A N 1
ATOM 1455 C CA . LEU A 1 185 ? 12.608 -13.964 2.261 1.00 45.62 185 LEU A CA 1
ATOM 1456 C C . LEU A 1 185 ? 13.579 -12.960 2.923 1.00 45.62 185 LEU A C 1
ATOM 1458 O O . LEU A 1 185 ? 13.164 -11.884 3.348 1.00 45.62 185 LEU A O 1
ATOM 1462 N N . SER A 1 186 ? 14.875 -13.299 2.955 1.00 53.00 186 SER A N 1
ATOM 1463 C CA . SER A 1 186 ? 15.938 -12.581 3.671 1.00 53.00 186 SER A CA 1
ATOM 1464 C C . SER A 1 186 ? 16.158 -11.156 3.168 1.00 53.00 186 SER A C 1
ATOM 1466 O O . SER A 1 186 ? 16.135 -10.238 3.976 1.00 53.00 186 SER A O 1
ATOM 1468 N N . ALA A 1 187 ? 16.304 -10.938 1.856 1.00 50.81 187 ALA A N 1
ATOM 1469 C CA . ALA A 1 187 ? 16.718 -9.630 1.335 1.00 50.81 187 ALA A CA 1
ATOM 1470 C C . ALA A 1 187 ? 15.677 -8.524 1.590 1.00 50.81 187 ALA A C 1
ATOM 1472 O O . ALA A 1 187 ? 16.036 -7.408 1.946 1.00 50.81 187 ALA A O 1
ATOM 1473 N N . ARG A 1 188 ? 14.375 -8.839 1.486 1.00 49.41 188 ARG A N 1
ATOM 1474 C CA . ARG A 1 188 ? 13.300 -7.875 1.774 1.00 49.41 188 ARG A CA 1
ATOM 1475 C C . ARG A 1 188 ? 13.029 -7.689 3.253 1.00 49.41 188 ARG A C 1
ATOM 1477 O O . ARG A 1 188 ? 12.746 -6.564 3.627 1.00 49.41 188 ARG A O 1
ATOM 1484 N N . CYS A 1 189 ? 13.099 -8.728 4.088 1.00 47.59 189 CYS A N 1
ATOM 1485 C CA . CYS A 1 189 ? 13.033 -8.495 5.530 1.00 47.59 189 CYS A CA 1
ATOM 1486 C C . CYS A 1 189 ? 14.248 -7.678 5.988 1.00 47.59 189 CYS A C 1
ATOM 1488 O O . CYS A 1 189 ? 14.078 -6.771 6.783 1.00 47.59 189 CYS A O 1
ATOM 1490 N N . GLN A 1 190 ? 15.434 -7.895 5.413 1.00 50.28 190 GLN A N 1
ATOM 1491 C CA . GLN A 1 190 ? 16.626 -7.090 5.689 1.00 50.28 190 GLN A CA 1
ATOM 1492 C C . GLN A 1 190 ? 16.470 -5.635 5.226 1.00 50.28 190 GLN A C 1
ATOM 1494 O O . GLN A 1 190 ? 16.613 -4.754 6.061 1.00 50.28 190 GLN A O 1
ATOM 1499 N N . ALA A 1 191 ? 16.087 -5.370 3.973 1.00 50.41 191 ALA A N 1
ATOM 1500 C CA . ALA A 1 191 ? 15.883 -4.009 3.455 1.00 50.41 191 ALA A CA 1
ATOM 1501 C C . ALA A 1 191 ? 14.708 -3.284 4.132 1.00 50.41 191 ALA A C 1
ATOM 1503 O O . ALA A 1 191 ? 14.807 -2.120 4.528 1.00 50.41 191 ALA A O 1
ATOM 1504 N N . ALA A 1 192 ? 13.591 -3.997 4.333 1.00 45.91 192 ALA A N 1
ATOM 1505 C CA . ALA A 1 192 ? 12.441 -3.463 5.042 1.00 45.91 192 ALA A CA 1
ATOM 1506 C C . ALA A 1 192 ? 12.808 -3.133 6.479 1.00 45.91 192 ALA A C 1
ATOM 1508 O O . ALA A 1 192 ? 12.358 -2.087 6.902 1.00 45.91 192 ALA A O 1
ATOM 1509 N N . VAL A 1 193 ? 13.606 -3.948 7.190 1.00 46.09 193 VAL A N 1
ATOM 1510 C CA . VAL A 1 193 ? 14.089 -3.706 8.566 1.00 46.09 193 VAL A CA 1
ATOM 1511 C C . VAL A 1 193 ? 15.146 -2.595 8.621 1.00 46.09 193 VAL A C 1
ATOM 1513 O O . VAL A 1 193 ? 15.051 -1.735 9.501 1.00 46.09 193 VAL A O 1
ATOM 1516 N N . ALA A 1 194 ? 16.070 -2.552 7.658 1.00 43.97 194 ALA A N 1
ATOM 1517 C CA . ALA A 1 194 ? 17.156 -1.574 7.537 1.00 43.97 194 ALA A CA 1
ATOM 1518 C C . ALA A 1 194 ? 16.669 -0.145 7.238 1.00 43.97 194 ALA A C 1
ATOM 1520 O O . ALA A 1 194 ? 17.404 0.811 7.457 1.00 43.97 194 ALA A O 1
ATOM 1521 N N . GLY A 1 195 ? 15.404 0.017 6.828 1.00 47.44 195 GLY A N 1
ATOM 1522 C CA . GLY A 1 195 ? 14.841 1.330 6.503 1.00 47.44 195 GLY A CA 1
ATOM 1523 C C . GLY A 1 195 ? 15.162 1.785 5.081 1.00 47.44 195 GLY A C 1
ATOM 1524 O O . GLY A 1 195 ? 14.974 2.961 4.774 1.00 47.44 195 GLY A O 1
ATOM 1525 N N . ASP A 1 196 ? 15.600 0.863 4.224 1.00 42.25 196 ASP A N 1
ATOM 1526 C CA . ASP A 1 196 ? 15.988 1.173 2.857 1.00 42.25 196 ASP A CA 1
ATOM 1527 C C . ASP A 1 196 ? 14.786 1.546 1.986 1.00 42.25 196 ASP A C 1
ATOM 1529 O O . ASP A 1 196 ? 13.640 1.122 2.183 1.00 42.25 196 ASP A O 1
ATOM 1533 N N . THR A 1 197 ? 15.063 2.422 1.022 1.00 45.56 197 THR A N 1
ATOM 1534 C CA . THR A 1 197 ? 14.072 3.020 0.134 1.00 45.56 197 THR A CA 1
ATOM 1535 C C . THR A 1 197 ? 13.368 1.949 -0.704 1.00 45.56 197 THR A C 1
ATOM 1537 O O . THR A 1 197 ? 13.890 0.867 -0.965 1.00 45.56 197 THR A O 1
ATOM 1540 N N . ILE A 1 198 ? 12.170 2.302 -1.173 1.00 44.00 198 ILE A N 1
ATOM 1541 C CA . ILE A 1 198 ? 11.213 1.529 -1.983 1.00 44.00 198 ILE A CA 1
ATOM 1542 C C . ILE A 1 198 ? 11.853 0.577 -3.026 1.00 44.00 198 ILE A C 1
ATOM 1544 O O . ILE A 1 198 ? 11.310 -0.492 -3.307 1.00 44.00 198 ILE A O 1
ATOM 1548 N N . HIS A 1 199 ? 13.011 0.942 -3.574 1.00 40.47 199 HIS A N 1
ATOM 1549 C CA . HIS A 1 199 ? 13.752 0.209 -4.596 1.00 40.47 199 HIS A CA 1
ATOM 1550 C C . HIS A 1 199 ? 14.210 -1.202 -4.185 1.00 40.47 199 HIS A C 1
ATOM 1552 O O . HIS A 1 199 ? 14.212 -2.105 -5.018 1.00 40.47 199 HIS A O 1
ATOM 1558 N N . GLU A 1 200 ? 14.529 -1.449 -2.914 1.00 39.72 200 GLU A N 1
ATOM 1559 C CA . GLU A 1 200 ? 14.996 -2.776 -2.475 1.00 39.72 200 GLU A CA 1
ATOM 1560 C C . GLU A 1 200 ? 13.856 -3.755 -2.172 1.00 39.72 200 GLU A C 1
ATOM 1562 O O . GLU A 1 200 ? 14.034 -4.975 -2.153 1.00 39.72 200 GLU A O 1
ATOM 1567 N N . LEU A 1 201 ? 12.642 -3.232 -2.012 1.00 46.00 201 LEU A N 1
ATOM 1568 C CA . LEU A 1 201 ? 11.465 -4.029 -1.715 1.00 46.00 201 LEU A CA 1
ATOM 1569 C C . LEU A 1 201 ? 10.926 -4.760 -2.952 1.00 46.00 201 LEU A C 1
ATOM 1571 O O . LEU A 1 201 ? 9.950 -5.475 -2.840 1.00 46.00 201 LEU A O 1
ATOM 1575 N N . ILE A 1 202 ? 11.485 -4.643 -4.153 1.00 47.50 202 ILE A N 1
ATOM 1576 C CA . ILE A 1 202 ? 10.855 -5.229 -5.363 1.00 47.50 202 ILE A CA 1
ATOM 1577 C C . ILE A 1 202 ? 11.837 -6.100 -6.169 1.00 47.50 202 ILE A C 1
ATOM 1579 O O . ILE A 1 202 ? 11.511 -6.609 -7.240 1.00 47.50 202 ILE A O 1
ATOM 1583 N N . ARG A 1 203 ? 13.044 -6.323 -5.641 1.00 43.19 203 ARG A N 1
ATOM 1584 C CA . ARG A 1 203 ? 14.057 -7.180 -6.269 1.00 43.19 203 ARG A CA 1
ATOM 1585 C C . ARG A 1 203 ? 13.578 -8.645 -6.242 1.00 43.19 203 ARG A C 1
ATOM 1587 O O . ARG A 1 203 ? 13.198 -9.137 -5.175 1.00 43.19 203 ARG A O 1
ATOM 1594 N N . SER A 1 204 ? 13.511 -9.296 -7.408 1.00 47.38 204 SER A N 1
ATOM 1595 C CA . SER A 1 204 ? 13.081 -10.701 -7.570 1.00 47.38 204 SER A CA 1
ATOM 1596 C C . SER A 1 204 ? 14.219 -11.693 -7.396 1.00 47.38 204 SER A C 1
ATOM 1598 O O . SER A 1 204 ? 15.300 -11.390 -7.944 1.00 47.38 204 SER A O 1
#

Foldseek 3Di:
DDDDDPPDPCDVVSVVVVPPPPPPPVVNVVLVVVLVVLCVVLVDDDDDAQLSVLLSQLLVLLQVLVVVCVVVVVDPDDDDNCSSPQPLVVCVVPDDDPPDPPVVLLVVLVVVLVVQCVVLVDDDPDPSRVVSLSRQLSSLVSVQVVLCVVCVPVAHFDQDNCSSDDLVRLQVVLVVPPDDDDDPNPQQNVCSVVVHDSNSNGGD

Secondary structure (DSSP, 8-state):
-----------HHHHHHHS---PPPHHHHHHHHHHHHHHHHHT----STTHHHHHHHHHHHHHHHHHHHHHTTS------TTTTS-HHHHHHTT-------HHHHHHHHHHHHHHHHHHTT---SSHHHHHHHHHHHHHHHHHHHHHHHHTTTSS-B---TTTTS-HHHHHHHHHTS-S-S-SSSHHHHHHHHHT--GGGGGB-

Organism: Panicum miliaceum (NCBI:txid4540)

Radius of gyration: 21.64 Å; Cα contacts (8 Å, |Δi|>4): 144; chains: 1; bounding box: 37×58×76 Å

InterPro domains:
  IPR013201 Cathepsin propeptide inhibitor domain (I29) [PF08246] (113-169)
  IPR013201 Cathepsin propeptide inhibitor domain (I29) [SM00848] (35-90)
  IPR013201 Cathepsin propeptide inhibitor domain (I29) [SM00848] (113-170)
  IPR038765 Papain-like cysteine peptidase superfamily [SSF54001] (106-172)

Mean predicted aligned error: 13.57 Å

Nearest PDB structures (foldseek):
  6u7d-assembly1_A  TM=9.227E-01  e=2.220E-02  Ananas comosus

Solvent-accessible surface area (backbone atoms only — not comparable to full-atom values): 12166 Å² total; per-residue (Å²): 143,86,81,83,85,78,81,78,77,72,47,73,69,54,52,58,68,71,43,83,74,85,59,73,52,72,64,55,53,51,47,53,52,53,48,53,54,49,40,63,74,63,65,68,79,85,90,55,72,38,44,66,62,36,28,48,55,32,32,52,40,41,53,53,48,41,54,50,33,44,74,70,65,76,43,91,69,75,92,54,94,59,31,50,48,54,74,45,56,59,47,62,77,76,49,92,63,85,84,62,58,66,66,61,52,49,53,52,49,52,54,51,48,54,54,51,28,63,76,61,71,63,80,65,95,46,72,20,56,44,51,32,33,46,53,37,27,52,24,48,48,50,49,33,52,54,48,35,60,74,37,72,76,78,49,72,46,47,86,56,92,62,34,50,50,55,72,53,56,51,38,53,60,45,67,75,52,69,95,75,72,81,88,73,59,50,64,40,46,47,32,52,68,71,67,55,61,79,76,55,72,29,67,112